Protein AF-0000000085029306 (afdb_homodimer)

Sequence (320 aa):
MIRITLACAGKLKENYLREAEQEFTKRLGAYCQLEIRCINEEKMPDNPSPAVKAQVLARETDRILKLIPEHSFVVLLDLKGKEISSPQLAEKMEQWMVEGISHLTFVIGGPFGYTDALRKRADFRWSFSPLTFTHQMIRVLLLEQIYRAFKIMRKEKYHHMIRITLACAGKLKENYLREAEQEFTKRLGAYCQLEIRCINEEKMPDNPSPAVKAQVLARETDRILKLIPEHSFVVLLDLKGKEISSPQLAEKMEQWMVEGISHLTFVIGGPFGYTDALRKRADFRWSFSPLTFTHQMIRVLLLEQIYRAFKIMRKEKYHH

Foldseek 3Di:
DAEEEEQEEADQDDPVLVVLLVVLCVLCVVPYHYHYHYDYQFDDDPDDDPVSLVVSQAVQQVVSVVSDDDPAAEEEADLPFDEDDLQVVLVVVVVCVVVPHRYYYYYFYAQSDHDCVSVVVHPGYYYHDNDDDHSSVVSSVVSVSVSSSSCVNVVHDDDD/DAEEEEQEEADQDDPVLVVLLVVLCVLCVVPYHYHYHYDYQFDDDPDDDPVVLVVSQAVQQVVSVVSDDPQAAEEEEDLPFDEDDLQVVLVVVVVCVVVPGRYYYYYFYAQSDHDCVSVVVHPGYYYHDNDDDHSSVVSSVVSVSVSSSSCVNVVHDDDD

Nearest PDB structures (foldseek):
  1vh0-assembly1_A  TM=9.800E-01  e=8.490E-19  Staphylococcus aureus
  4fak-assembly1_A-2  TM=9.653E-01  e=7.969E-19  Staphylococcus aureus
  1vh0-assembly7_F  TM=9.660E-01  e=2.008E-17  Staphylococcus aureus
  1to0-assembly4_G  TM=9.467E-01  e=3.127E-17  Bacillus subtilis
  1to0-assembly1_A  TM=9.554E-01  e=2.863E-16  Bacillus subtilis

Organism: Acidaminococcus fermentans (strain ATCC 25085 / DSM 20731 / CCUG 9996 / CIP 106432 / VR4) (NCBI:txid591001)

InterPro domains:
  IPR003742 RNA methyltransferase RlmH [MF_00658] (2-160)
  IPR003742 RNA methyltransferase RlmH [PF02590] (3-159)
  IPR003742 RNA methyltransferase RlmH [PIRSF004505] (3-160)
  IPR003742 RNA methyltransferase RlmH [PTHR33603] (2-160)
  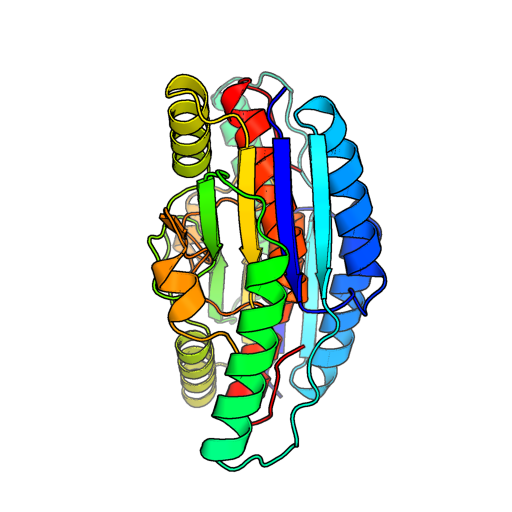IPR003742 RNA methyltransferase RlmH [cd18081] (4-160)
  IPR029026 tRNA (guanine-N1-)-methyltransferase, N-terminal [G3DSA:3.40.1280.10] (2-160)
  IPR029028 Alpha/beta knot methyltransferases [SSF75217] (3-158)

Radius of gyration: 20.25 Å; Cα contacts (8 Å, |Δi|>4): 545; chains: 2; bounding box: 49×50×36 Å

pLDDT: mean 97.16, std 3.06, range [71.94, 98.94]

Structure (mmCIF, N/CA/C/O backbone):
data_AF-0000000085029306-model_v1
#
loop_
_entity.id
_entity.type
_entity.pdbx_description
1 polymer 'Ribosomal RNA large subunit methyltransferase H'
#
loop_
_atom_site.group_PDB
_atom_site.id
_atom_site.type_symbol
_atom_site.label_atom_id
_atom_site.label_alt_id
_atom_site.label_comp_id
_atom_site.label_asym_id
_atom_site.label_entity_id
_atom_site.label_seq_id
_atom_site.pdbx_PDB_ins_code
_atom_site.Cartn_x
_atom_site.Cartn_y
_atom_site.Cartn_z
_atom_site.occupancy
_atom_site.B_iso_or_equiv
_atom_site.auth_seq_id
_atom_site.auth_comp_id
_atom_site.auth_asym_id
_atom_site.auth_atom_id
_atom_site.pdbx_PDB_model_num
ATOM 1 N N . MET A 1 1 ? 22.141 -12.547 -12.125 1 87.19 1 MET A N 1
ATOM 2 C CA . MET A 1 1 ? 20.953 -11.758 -11.781 1 87.19 1 MET A CA 1
ATOM 3 C C . MET A 1 1 ? 19.797 -12.664 -11.383 1 87.19 1 MET A C 1
ATOM 5 O O . MET A 1 1 ? 19.531 -13.664 -12.047 1 87.19 1 MET A O 1
ATOM 9 N N . ILE A 1 2 ? 19.125 -12.391 -10.336 1 97.06 2 ILE A N 1
ATOM 10 C CA . ILE A 1 2 ? 18.078 -13.289 -9.852 1 97.06 2 ILE A CA 1
ATOM 11 C C . ILE A 1 2 ? 16.859 -13.188 -10.758 1 97.06 2 ILE A C 1
ATOM 13 O O . ILE A 1 2 ? 16.578 -12.125 -11.32 1 97.06 2 ILE A O 1
ATOM 17 N N . ARG A 1 3 ? 16.172 -14.328 -10.938 1 98.5 3 ARG A N 1
ATOM 18 C CA . ARG A 1 3 ? 14.898 -14.352 -11.648 1 98.5 3 ARG A CA 1
ATOM 19 C C . ARG A 1 3 ? 13.734 -14.164 -10.688 1 98.5 3 ARG A C 1
ATOM 21 O O . ARG A 1 3 ? 13.703 -14.781 -9.625 1 98.5 3 ARG A O 1
ATOM 28 N N . ILE A 1 4 ? 12.797 -13.281 -11.078 1 98.81 4 ILE A N 1
ATOM 29 C CA . ILE A 1 4 ? 11.602 -13.062 -10.273 1 98.81 4 ILE A CA 1
ATOM 30 C C . ILE A 1 4 ? 10.352 -13.219 -11.148 1 98.81 4 ILE A C 1
ATOM 32 O O . ILE A 1 4 ? 10.25 -12.609 -12.211 1 98.81 4 ILE A O 1
ATOM 36 N N . THR A 1 5 ? 9.477 -14.055 -10.734 1 98.88 5 THR A N 1
ATOM 37 C CA . THR A 1 5 ? 8.172 -14.195 -11.375 1 98.88 5 THR A CA 1
ATOM 38 C C . THR A 1 5 ? 7.066 -13.656 -10.469 1 98.88 5 THR A C 1
ATOM 40 O O . THR A 1 5 ? 7.059 -13.922 -9.266 1 98.88 5 THR A O 1
AT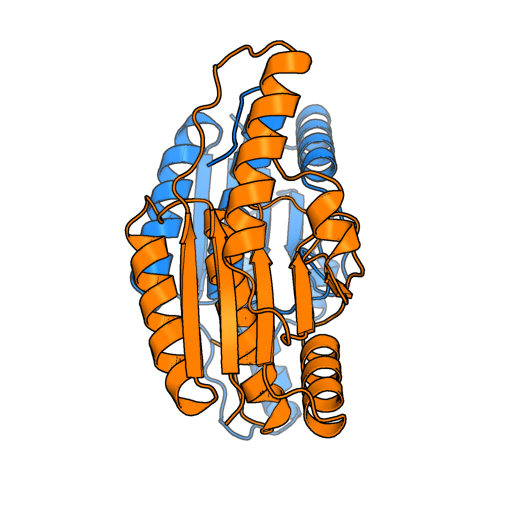OM 43 N N . LEU A 1 6 ? 6.27 -12.836 -11.008 1 98.81 6 LEU A N 1
ATOM 44 C CA . LEU A 1 6 ? 5.016 -12.461 -10.359 1 98.81 6 LEU A CA 1
ATOM 45 C C . LEU A 1 6 ? 3.844 -13.227 -10.969 1 98.81 6 LEU A C 1
ATOM 47 O O . LEU A 1 6 ? 3.531 -13.055 -12.148 1 98.81 6 LEU A O 1
ATOM 51 N N . ALA A 1 7 ? 3.246 -14.125 -10.195 1 98.81 7 ALA A N 1
ATOM 52 C CA . ALA A 1 7 ? 2.053 -14.859 -10.602 1 98.81 7 ALA A CA 1
ATOM 53 C C . ALA A 1 7 ? 0.795 -14.242 -10 1 98.81 7 ALA A C 1
ATOM 55 O O . ALA A 1 7 ? 0.634 -14.211 -8.773 1 98.81 7 ALA A O 1
ATOM 56 N N . CYS A 1 8 ? -0.089 -13.727 -10.867 1 97.94 8 CYS A N 1
ATOM 57 C CA . CYS A 1 8 ? -1.227 -12.992 -10.328 1 97.94 8 CYS A CA 1
ATOM 58 C C . CYS A 1 8 ? -2.48 -13.234 -11.156 1 97.94 8 CYS A C 1
ATOM 60 O O . CYS A 1 8 ? -2.436 -13.945 -12.164 1 97.94 8 CYS A O 1
ATOM 62 N N . ALA A 1 9 ? -3.6 -12.82 -10.609 1 95.94 9 ALA A N 1
ATOM 63 C CA . ALA A 1 9 ? -4.883 -12.984 -11.289 1 95.94 9 ALA A CA 1
ATOM 64 C C . ALA A 1 9 ? -5.379 -11.648 -11.844 1 95.94 9 ALA A C 1
ATOM 66 O O . ALA A 1 9 ? -5.422 -10.648 -11.125 1 95.94 9 ALA A O 1
ATOM 67 N N . GLY A 1 10 ? -5.75 -11.656 -13.148 1 93.56 10 GLY A N 1
ATOM 68 C CA . GLY A 1 10 ? -6.461 -10.531 -13.734 1 93.56 10 GLY A CA 1
ATOM 69 C C . GLY A 1 10 ? -5.535 -9.5 -14.359 1 93.56 10 GLY A C 1
ATOM 70 O O . GLY A 1 10 ? -4.426 -9.281 -13.875 1 93.56 10 GLY A O 1
ATOM 71 N N . LYS A 1 11 ? -5.984 -8.875 -15.344 1 93.25 11 LYS A N 1
ATOM 72 C CA . LYS A 1 11 ? -5.273 -7.73 -15.914 1 93.25 11 LYS A CA 1
ATOM 73 C C . LYS A 1 11 ? -5.574 -6.453 -15.133 1 93.25 11 LYS A C 1
ATOM 75 O O . LYS A 1 11 ? -6.629 -6.336 -14.508 1 93.25 11 LYS A O 1
ATOM 80 N N . LEU A 1 12 ? -4.652 -5.543 -15.117 1 96.75 12 LEU A N 1
ATOM 81 C CA . LEU A 1 12 ? -4.883 -4.258 -14.469 1 96.75 12 LEU A CA 1
ATOM 82 C C . LEU A 1 12 ? -5.895 -3.428 -15.258 1 96.75 12 LEU A C 1
ATOM 84 O O . LEU A 1 12 ? -5.703 -3.17 -16.453 1 96.75 12 LEU A O 1
ATOM 88 N N . LYS A 1 13 ? -6.895 -3.043 -14.594 1 95 13 LYS A N 1
ATOM 89 C CA . LYS A 1 13 ? -8.008 -2.377 -15.266 1 95 13 LYS A CA 1
ATOM 90 C C . LYS A 1 13 ? -7.77 -0.872 -15.359 1 95 13 LYS A C 1
ATOM 92 O O . LYS A 1 13 ? -8.086 -0.25 -16.375 1 95 13 LYS A O 1
ATOM 97 N N . GLU A 1 14 ? -7.176 -0.299 -14.367 1 96.06 14 GLU A N 1
ATOM 98 C CA . GLU A 1 14 ? -6.98 1.147 -14.328 1 96.06 14 GLU A CA 1
ATOM 99 C C . GLU A 1 14 ? -5.668 1.547 -14.992 1 96.06 14 GLU A C 1
ATOM 101 O O . GLU A 1 14 ? -4.648 0.882 -14.812 1 96.06 14 GLU A O 1
ATOM 106 N N . ASN A 1 15 ? -5.727 2.629 -15.688 1 97.12 15 ASN A N 1
ATOM 107 C CA . ASN A 1 15 ? -4.539 3.109 -16.391 1 97.12 15 ASN A CA 1
ATOM 108 C C . ASN A 1 15 ? -3.408 3.436 -15.422 1 97.12 15 ASN A C 1
ATOM 110 O O . ASN A 1 15 ? -2.244 3.139 -15.695 1 97.12 15 ASN A O 1
ATOM 114 N N . TYR A 1 16 ? -3.723 4.012 -14.344 1 97.62 16 TYR A N 1
ATOM 115 C CA . TYR A 1 16 ? -2.68 4.438 -13.414 1 97.62 16 TYR A CA 1
ATOM 116 C C . TYR A 1 16 ? -1.955 3.238 -12.82 1 97.62 16 TYR A C 1
ATOM 118 O O . TYR A 1 16 ? -0.757 3.305 -12.539 1 97.62 16 TYR A O 1
ATOM 126 N N . LEU A 1 17 ? -2.656 2.154 -12.695 1 98.31 17 LEU A N 1
ATOM 127 C CA . LEU A 1 17 ? -2.012 0.947 -12.195 1 98.31 17 LEU A CA 1
ATOM 128 C C . LEU A 1 17 ? -1.082 0.35 -13.242 1 98.31 17 LEU A C 1
ATOM 130 O O . LEU A 1 17 ? 0.013 -0.115 -12.914 1 98.31 17 LEU A O 1
ATOM 134 N N . ARG A 1 18 ? -1.513 0.357 -14.492 1 98.38 18 ARG A N 1
ATOM 135 C CA . ARG A 1 18 ? -0.678 -0.132 -15.586 1 98.38 18 ARG A CA 1
ATOM 136 C C . ARG A 1 18 ? 0.596 0.695 -15.719 1 98.38 18 ARG A C 1
ATOM 138 O O . ARG A 1 18 ? 1.684 0.145 -15.898 1 98.38 18 ARG A O 1
ATOM 145 N N . GLU A 1 19 ? 0.411 1.974 -15.617 1 98.31 19 GLU A N 1
ATOM 146 C CA . GLU A 1 19 ? 1.562 2.869 -15.688 1 98.31 19 GLU A CA 1
ATOM 147 C C . GLU A 1 19 ? 2.533 2.605 -14.539 1 98.31 19 GLU A C 1
ATOM 149 O O . GLU A 1 19 ? 3.75 2.574 -14.742 1 98.31 19 GLU A O 1
ATOM 154 N N . ALA A 1 20 ? 2.018 2.447 -13.352 1 98.44 20 ALA A N 1
ATOM 155 C CA . ALA A 1 20 ? 2.855 2.17 -12.188 1 98.44 20 ALA A CA 1
ATOM 156 C C . ALA A 1 20 ? 3.615 0.859 -12.359 1 98.44 20 ALA A C 1
ATOM 158 O O . ALA A 1 20 ? 4.816 0.791 -12.086 1 98.44 20 ALA A O 1
ATOM 159 N N . GLU A 1 21 ? 2.898 -0.156 -12.797 1 98.5 21 GLU A N 1
ATOM 160 C CA . GLU A 1 21 ? 3.553 -1.438 -13.039 1 98.5 21 GLU A CA 1
ATOM 161 C C . GLU A 1 21 ? 4.695 -1.298 -14.039 1 98.5 21 GLU A C 1
ATOM 163 O O . GLU A 1 21 ? 5.781 -1.846 -13.836 1 98.5 21 GLU A O 1
ATOM 168 N N . GLN A 1 22 ? 4.414 -0.589 -15.117 1 98.38 22 GLN A N 1
ATOM 169 C CA . GLN A 1 22 ? 5.438 -0.375 -16.125 1 98.38 22 GLN A CA 1
ATOM 170 C C . GLN A 1 22 ? 6.652 0.343 -15.547 1 98.38 22 GLN A C 1
ATOM 172 O O . GLN A 1 22 ? 7.793 -0.026 -15.828 1 98.38 22 GLN A O 1
ATOM 177 N N . GLU A 1 23 ? 6.414 1.326 -14.758 1 98.12 23 GLU A N 1
ATOM 178 C CA . GLU A 1 23 ? 7.492 2.096 -14.148 1 98.12 23 GLU A CA 1
ATOM 179 C C . GLU A 1 23 ? 8.367 1.214 -13.266 1 98.12 23 GLU A C 1
ATOM 181 O O . GLU A 1 23 ? 9.594 1.229 -13.383 1 98.12 23 GLU A O 1
ATOM 186 N N . PHE A 1 24 ? 7.75 0.453 -12.414 1 98.5 24 PHE A N 1
ATOM 187 C CA . PHE A 1 24 ? 8.539 -0.348 -11.484 1 98.5 24 PHE A CA 1
ATOM 188 C C . PHE A 1 24 ? 9.172 -1.537 -12.195 1 98.5 24 PHE A C 1
ATOM 190 O O . PHE A 1 24 ? 10.25 -1.991 -11.812 1 98.5 24 PHE A O 1
ATOM 197 N N . THR A 1 25 ? 8.484 -2.059 -13.25 1 98.69 25 THR A N 1
ATOM 198 C CA . THR A 1 25 ? 9.109 -3.08 -14.086 1 98.69 25 THR A CA 1
ATOM 199 C C . THR A 1 25 ? 10.398 -2.553 -14.711 1 98.69 25 THR A C 1
ATOM 201 O O . THR A 1 25 ? 11.43 -3.232 -14.688 1 98.69 25 THR A O 1
ATOM 204 N N . LYS A 1 26 ? 10.281 -1.358 -15.25 1 98.5 26 LYS A N 1
ATOM 205 C CA . LYS A 1 26 ? 11.461 -0.727 -15.844 1 98.5 26 LYS A CA 1
ATOM 206 C C . LYS A 1 26 ? 12.57 -0.565 -14.812 1 98.5 26 LYS A C 1
ATOM 208 O O . LYS A 1 26 ? 13.727 -0.931 -15.062 1 98.5 26 LYS A O 1
ATOM 213 N N . ARG A 1 27 ? 12.297 -0.062 -13.641 1 98 27 ARG A N 1
ATOM 214 C CA . ARG A 1 27 ? 13.273 0.152 -12.578 1 98 27 ARG A CA 1
ATOM 215 C C . ARG A 1 27 ? 13.914 -1.165 -12.148 1 98 27 ARG A C 1
ATOM 217 O O . ARG A 1 27 ? 15.125 -1.237 -11.953 1 98 27 ARG A O 1
ATOM 224 N N . LEU A 1 28 ? 13.094 -2.166 -12.023 1 98.75 28 LEU A N 1
ATOM 225 C CA . LEU A 1 28 ? 13.539 -3.465 -11.531 1 98.75 28 LEU A CA 1
ATOM 226 C C . LEU A 1 28 ? 14.453 -4.141 -12.547 1 98.75 28 LEU A C 1
ATOM 228 O O . LEU A 1 28 ? 15.211 -5.051 -12.203 1 98.75 28 LEU A O 1
ATOM 232 N N . GLY A 1 29 ? 14.352 -3.693 -13.82 1 98.44 29 GLY A N 1
ATOM 233 C CA . GLY A 1 29 ? 15.188 -4.242 -14.875 1 98.44 29 GLY A CA 1
ATOM 234 C C . GLY A 1 29 ? 16.672 -4.129 -14.57 1 98.44 29 GLY A C 1
ATOM 235 O O . GLY A 1 29 ? 17.469 -4.922 -15.078 1 98.44 29 GLY A O 1
ATOM 236 N N . ALA A 1 30 ? 17.062 -3.215 -13.719 1 97.81 30 ALA A N 1
ATOM 237 C CA . ALA A 1 30 ? 18.453 -3.002 -13.352 1 97.81 30 ALA A CA 1
ATOM 238 C C . ALA A 1 30 ? 18.906 -4.004 -12.289 1 97.81 30 ALA A C 1
ATOM 240 O O . ALA A 1 30 ? 20.094 -4.129 -12.016 1 97.81 30 ALA A O 1
ATOM 241 N N . TYR A 1 31 ? 17.969 -4.824 -11.773 1 98 31 TYR A N 1
ATOM 242 C CA . TYR A 1 31 ? 18.297 -5.602 -10.586 1 98 31 TYR A CA 1
ATOM 243 C C . TYR A 1 31 ? 17.984 -7.074 -10.797 1 98 31 TYR A C 1
ATOM 245 O O . TYR A 1 31 ? 18.594 -7.941 -10.164 1 98 31 TYR A O 1
ATOM 253 N N . CYS A 1 32 ? 17 -7.344 -11.656 1 98.5 32 CYS A N 1
ATOM 254 C CA . CYS A 1 32 ? 16.547 -8.727 -11.805 1 98.5 32 CYS A CA 1
ATOM 255 C C . CYS A 1 32 ? 15.906 -8.945 -13.164 1 98.5 32 CYS A C 1
ATOM 257 O O . CYS A 1 32 ? 15.688 -7.996 -13.914 1 98.5 32 CYS A O 1
ATOM 259 N N . GLN A 1 33 ? 15.781 -10.211 -13.516 1 98.62 33 GLN A N 1
ATOM 260 C CA . GLN A 1 33 ? 14.906 -10.602 -14.617 1 98.62 33 GLN A CA 1
ATOM 261 C C . GLN A 1 33 ? 13.477 -10.82 -14.133 1 98.62 33 GLN A C 1
ATOM 263 O O . GLN A 1 33 ? 13.188 -11.82 -13.469 1 98.62 33 GLN A O 1
ATOM 268 N N . LEU A 1 34 ? 12.602 -9.93 -14.516 1 98.81 34 LEU A N 1
ATOM 269 C CA . LEU A 1 34 ? 11.234 -9.945 -14.008 1 98.81 34 LEU A CA 1
ATOM 270 C C . LEU A 1 34 ? 10.273 -10.453 -15.078 1 98.81 34 LEU A C 1
ATOM 272 O O . LEU A 1 34 ? 10.328 -10.016 -16.234 1 98.81 34 LEU A O 1
ATOM 276 N N . GLU A 1 35 ? 9.477 -11.391 -14.695 1 98.56 35 GLU A N 1
ATOM 277 C CA . GLU A 1 35 ? 8.375 -11.859 -15.523 1 98.56 35 GLU A CA 1
ATOM 278 C C . GLU A 1 35 ? 7.047 -11.789 -14.773 1 98.56 35 GLU A C 1
ATOM 280 O O . GLU A 1 35 ? 6.938 -12.281 -13.648 1 98.56 35 GLU A O 1
ATOM 285 N N . ILE A 1 36 ? 6.051 -11.164 -15.375 1 98.62 36 ILE A N 1
ATOM 286 C CA . ILE A 1 36 ? 4.715 -11.117 -14.797 1 98.62 36 ILE A CA 1
ATOM 287 C C . ILE A 1 36 ? 3.785 -12.055 -15.562 1 98.62 36 ILE A C 1
ATOM 289 O O . ILE A 1 36 ? 3.578 -11.891 -16.766 1 98.62 36 ILE A O 1
ATOM 293 N N . ARG A 1 37 ? 3.273 -13.039 -14.875 1 98.44 37 ARG A N 1
ATOM 294 C CA . ARG A 1 37 ? 2.336 -14.016 -15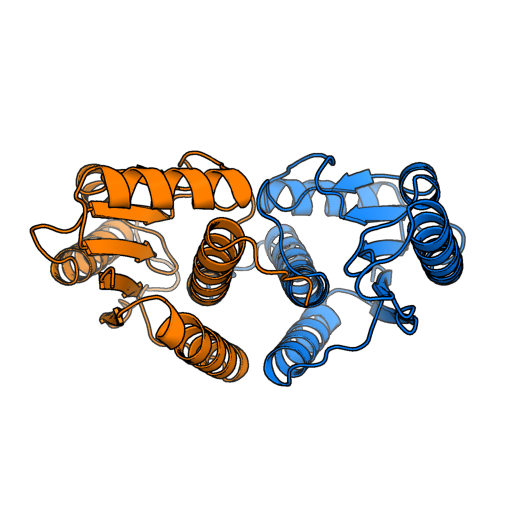.422 1 98.44 37 ARG A CA 1
ATOM 295 C C . ARG A 1 37 ? 0.95 -13.844 -14.812 1 98.44 37 ARG A C 1
ATOM 297 O O . ARG A 1 37 ? 0.797 -13.883 -13.586 1 98.44 37 ARG A O 1
ATOM 304 N N . CYS A 1 38 ? -0 -13.695 -15.656 1 98.06 38 CYS A N 1
ATOM 305 C CA . CYS A 1 38 ? -1.343 -13.43 -15.148 1 98.06 38 CYS A CA 1
ATOM 306 C C . CYS A 1 38 ? -2.359 -14.367 -15.789 1 98.06 38 CYS A C 1
ATOM 308 O O . CYS A 1 38 ? -2.268 -14.68 -16.969 1 98.06 38 CYS A O 1
ATOM 310 N N . ILE A 1 39 ? -3.275 -14.828 -15.023 1 98.19 39 ILE A N 1
ATOM 311 C CA . ILE A 1 39 ? -4.438 -15.531 -15.555 1 98.19 39 ILE A CA 1
ATOM 312 C C . ILE A 1 39 ? -5.609 -14.562 -15.688 1 98.19 39 ILE A C 1
ATOM 314 O O . ILE A 1 39 ? -5.629 -13.508 -15.047 1 98.19 39 ILE A O 1
ATOM 318 N N . ASN A 1 40 ? -6.574 -14.984 -16.531 1 96.19 40 ASN A N 1
ATOM 319 C CA . ASN A 1 40 ? -7.859 -14.289 -16.5 1 96.19 40 ASN A CA 1
ATOM 320 C C . ASN A 1 40 ? -8.625 -14.586 -15.211 1 96.19 40 ASN A C 1
ATOM 322 O O . ASN A 1 40 ? -8.625 -15.719 -14.727 1 96.19 40 ASN A O 1
ATOM 326 N N . GLU A 1 41 ? -9.227 -13.547 -14.695 1 95.06 41 GLU A N 1
ATOM 327 C CA . GLU A 1 41 ? -10.055 -13.758 -13.516 1 95.06 41 GLU A CA 1
ATOM 328 C C . GLU A 1 41 ? -11.273 -14.617 -13.836 1 95.06 41 GLU A C 1
ATOM 330 O O . GLU A 1 41 ? -11.852 -14.5 -14.922 1 95.06 41 GLU A O 1
ATOM 335 N N . GLU A 1 42 ? -11.625 -15.391 -12.852 1 92.56 42 GLU A N 1
ATOM 336 C CA . GLU A 1 42 ? -12.883 -16.109 -12.969 1 92.56 42 GLU A CA 1
ATOM 337 C C . GLU A 1 42 ? -14.078 -15.203 -12.688 1 92.56 42 GLU A C 1
ATOM 339 O O . GLU A 1 42 ? -13.984 -14.289 -11.875 1 92.56 42 GLU A O 1
ATOM 344 N N . LYS A 1 43 ? -15.219 -15.555 -13.352 1 91.38 43 LYS A N 1
ATOM 345 C CA . LYS A 1 43 ? -16.438 -14.781 -13.078 1 91.38 43 LYS A CA 1
ATOM 346 C C . LYS A 1 43 ? -17.078 -15.227 -11.773 1 91.38 43 LYS A C 1
ATOM 348 O O . LYS A 1 43 ? -17.25 -16.422 -11.531 1 91.38 43 LYS A O 1
ATOM 353 N N . MET A 1 44 ? -17.266 -14.211 -10.992 1 93.44 44 MET A N 1
ATOM 354 C CA . MET A 1 44 ? -17.969 -14.461 -9.742 1 93.44 44 MET A CA 1
ATOM 355 C C . MET A 1 44 ? -19.406 -13.922 -9.812 1 93.44 44 MET A C 1
ATOM 357 O O . MET A 1 44 ? -19.609 -12.734 -10.055 1 93.44 44 MET A O 1
ATOM 361 N N . PRO A 1 45 ? -20.328 -14.844 -9.672 1 92 45 PRO A N 1
ATOM 362 C CA . PRO A 1 45 ? -21.703 -14.336 -9.625 1 92 45 PRO A CA 1
ATOM 363 C C . PRO A 1 45 ? -21.953 -13.391 -8.453 1 92 45 PRO A C 1
ATOM 365 O O . PRO A 1 45 ? -21.219 -13.438 -7.457 1 92 45 PRO A O 1
ATOM 368 N N . ASP A 1 46 ? -22.844 -12.398 -8.43 1 87.88 46 ASP A N 1
ATOM 369 C CA . ASP A 1 46 ? -23.109 -11.391 -7.406 1 87.88 46 ASP A CA 1
ATOM 370 C C . ASP A 1 46 ? -23.5 -12.047 -6.078 1 87.88 46 ASP A C 1
ATOM 372 O O . ASP A 1 46 ? -23.062 -11.602 -5.016 1 87.88 46 ASP A O 1
ATOM 376 N N . ASN A 1 47 ? -24.266 -13.102 -6.18 1 90.69 47 ASN A N 1
ATOM 377 C CA . ASN A 1 47 ? -24.719 -13.805 -4.984 1 90.69 47 ASN A CA 1
ATOM 378 C C . ASN A 1 47 ? -24.484 -15.312 -5.105 1 90.69 47 ASN A C 1
ATOM 380 O O . ASN A 1 47 ? -25.438 -16.078 -5.156 1 90.69 47 ASN A O 1
ATOM 384 N N . PRO A 1 48 ? -23.234 -15.531 -5.062 1 93.5 48 PRO A N 1
ATOM 385 C CA . PRO A 1 48 ? -22.938 -16.953 -5.262 1 93.5 48 PRO A CA 1
ATOM 386 C C . PRO A 1 48 ? -23.25 -17.797 -4.027 1 93.5 48 PRO A C 1
ATOM 388 O O . PRO A 1 48 ? -23.094 -17.328 -2.898 1 93.5 48 PRO A O 1
ATOM 391 N N . SER A 1 49 ? -23.734 -19.078 -4.25 1 95.38 49 SER A N 1
ATOM 392 C CA . SER A 1 49 ? -23.781 -20.047 -3.158 1 95.38 49 SER A CA 1
ATOM 393 C C . SER A 1 49 ? -22.375 -20.375 -2.656 1 95.38 49 SER A C 1
ATOM 395 O O . SER A 1 49 ? -21.391 -20.141 -3.361 1 95.38 49 SER A O 1
ATOM 397 N N . PRO A 1 50 ? -22.281 -20.859 -1.405 1 95.75 50 PRO A N 1
ATOM 398 C CA . PRO A 1 50 ? -2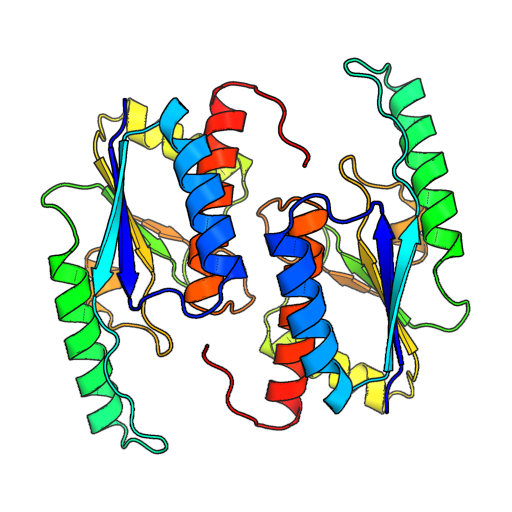0.969 -21.25 -0.902 1 95.75 50 PRO A CA 1
ATOM 399 C C . PRO A 1 50 ? -20.266 -22.25 -1.824 1 95.75 50 PRO A C 1
ATOM 401 O O . PRO A 1 50 ? -19.047 -22.156 -2.014 1 95.75 50 PRO A O 1
ATOM 404 N N . ALA A 1 51 ? -21.047 -23.078 -2.383 1 96.19 51 ALA A N 1
ATOM 405 C CA . ALA A 1 51 ? -20.484 -24.094 -3.271 1 96.19 51 ALA A CA 1
ATOM 406 C C . ALA A 1 51 ? -19.906 -23.453 -4.539 1 96.19 51 ALA A C 1
ATOM 408 O O . ALA A 1 51 ? -18.812 -23.812 -4.973 1 96.19 51 ALA A O 1
ATOM 409 N N . VAL A 1 52 ? -20.625 -22.625 -5.105 1 96.12 52 VAL A N 1
ATOM 410 C CA . VAL A 1 52 ? -20.203 -21.938 -6.324 1 96.12 52 VAL A CA 1
ATOM 411 C C . VAL A 1 52 ? -18.953 -21.094 -6.031 1 96.12 52 VAL A C 1
ATOM 413 O O . VAL A 1 52 ? -18 -21.109 -6.809 1 96.12 52 VAL A O 1
ATOM 416 N N . LYS A 1 53 ? -18.953 -20.375 -4.934 1 95.94 53 LYS A N 1
ATOM 417 C CA . LYS A 1 53 ? -17.797 -19.594 -4.531 1 95.94 53 LYS A CA 1
ATOM 418 C C . LYS A 1 53 ? -16.547 -20.469 -4.395 1 95.94 53 LYS A C 1
ATOM 420 O O . LYS A 1 53 ? -15.484 -20.125 -4.891 1 95.94 53 LYS A O 1
ATOM 425 N N . ALA A 1 54 ? -16.766 -21.562 -3.744 1 97 54 ALA A N 1
ATOM 426 C CA . ALA A 1 54 ? -15.648 -22.484 -3.533 1 97 54 ALA A CA 1
ATOM 427 C C . ALA A 1 54 ? -15.102 -23 -4.863 1 97 54 ALA A C 1
ATOM 429 O O . ALA A 1 54 ? -13.891 -23.125 -5.031 1 97 54 ALA A O 1
ATOM 430 N N . GLN A 1 55 ? -15.953 -23.297 -5.754 1 96.94 55 GLN A N 1
ATOM 431 C CA . GLN A 1 55 ? -15.555 -23.812 -7.062 1 96.94 55 GLN A CA 1
ATOM 432 C C . GLN A 1 55 ? -14.781 -22.766 -7.855 1 96.94 55 GLN A C 1
ATOM 434 O O . GLN A 1 55 ? -13.773 -23.078 -8.484 1 96.94 55 GLN A O 1
ATOM 439 N N . VAL A 1 56 ? -15.289 -21.578 -7.84 1 96.38 56 VAL A N 1
ATOM 440 C CA . VAL A 1 56 ? -14.633 -20.484 -8.547 1 96.38 56 VAL A CA 1
ATOM 441 C C . VAL A 1 56 ? -13.227 -20.281 -7.988 1 96.38 56 VAL A C 1
ATOM 443 O O . VAL A 1 56 ? -12.266 -20.156 -8.742 1 96.38 56 VAL A O 1
ATOM 446 N N . LEU A 1 57 ? -13.117 -20.297 -6.637 1 96.88 57 LEU A N 1
ATOM 447 C CA . LEU A 1 57 ? -11.828 -20.109 -5.98 1 96.88 57 LEU A CA 1
ATOM 448 C C . LEU A 1 57 ? -10.867 -21.25 -6.336 1 96.88 57 LEU A C 1
ATOM 450 O O . LEU A 1 57 ? -9.688 -21.016 -6.59 1 96.88 57 LEU A O 1
ATOM 454 N N . ALA A 1 58 ? -11.414 -22.438 -6.375 1 97.88 58 ALA A N 1
ATOM 455 C CA . ALA A 1 58 ? -10.594 -23.609 -6.684 1 97.88 58 ALA A CA 1
ATOM 456 C C . ALA A 1 58 ? -10.047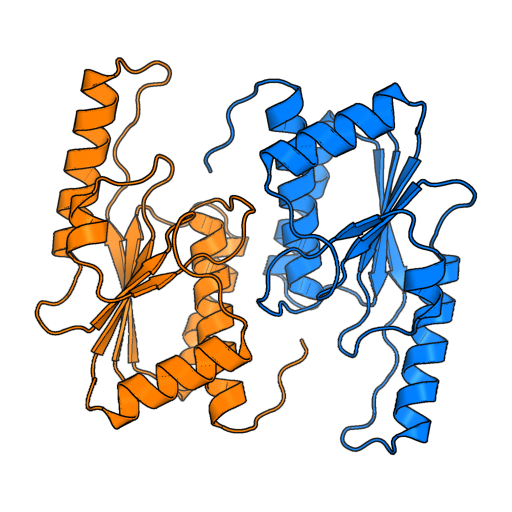 -23.531 -8.109 1 97.88 58 ALA A C 1
ATOM 458 O O . ALA A 1 58 ? -8.867 -23.797 -8.344 1 97.88 58 ALA A O 1
ATOM 459 N N . ARG A 1 59 ? -10.883 -23.172 -9.016 1 97.88 59 ARG A N 1
ATOM 460 C CA . ARG A 1 59 ? -10.469 -23.062 -10.406 1 97.88 59 ARG A CA 1
ATOM 461 C C . ARG A 1 59 ? -9.398 -22 -10.586 1 97.88 59 ARG A C 1
ATOM 463 O O . ARG A 1 59 ? -8.383 -22.219 -11.25 1 97.88 59 ARG A O 1
ATOM 470 N N . GLU A 1 60 ? -9.672 -20.859 -10.047 1 98 60 GLU A N 1
ATOM 471 C CA . GLU A 1 60 ? -8.719 -19.75 -10.156 1 98 60 GLU A CA 1
ATOM 472 C C . GLU A 1 60 ? -7.391 -20.109 -9.492 1 98 60 GLU A C 1
ATOM 474 O O . GLU A 1 60 ? -6.324 -19.844 -10.055 1 98 60 GLU A O 1
ATOM 479 N N . THR A 1 61 ? -7.461 -20.734 -8.312 1 98.38 61 THR A N 1
ATOM 480 C CA . THR A 1 61 ? -6.258 -21.141 -7.598 1 98.38 61 THR A CA 1
ATOM 481 C C . THR A 1 61 ? -5.445 -22.125 -8.43 1 98.38 61 THR A C 1
ATOM 483 O O . THR A 1 61 ? -4.223 -22.016 -8.523 1 98.38 61 THR A O 1
ATOM 486 N N . ASP A 1 62 ? -6.152 -23.062 -9.047 1 98.5 62 ASP A N 1
ATOM 487 C CA . ASP A 1 62 ? -5.492 -24.062 -9.883 1 98.5 62 ASP A CA 1
ATOM 488 C C . ASP A 1 62 ? -4.746 -23.391 -11.039 1 98.5 62 ASP A C 1
ATOM 490 O O . ASP A 1 62 ? -3.621 -23.781 -11.367 1 98.5 62 ASP A O 1
ATOM 494 N N . ARG A 1 63 ? -5.359 -22.484 -11.648 1 98.56 63 ARG A N 1
ATOM 495 C CA . ARG A 1 63 ? -4.746 -21.797 -12.781 1 98.56 63 ARG A CA 1
ATOM 496 C C . ARG A 1 63 ? -3.539 -20.969 -12.336 1 98.56 63 ARG A C 1
ATOM 498 O O . ARG A 1 63 ? -2.541 -20.891 -13.055 1 98.56 63 ARG A O 1
ATOM 505 N N . ILE A 1 64 ? -3.602 -20.344 -11.125 1 98.69 64 ILE A N 1
ATOM 506 C CA . ILE A 1 64 ? -2.467 -19.594 -10.609 1 98.69 64 ILE A CA 1
ATOM 507 C C . ILE A 1 64 ? -1.308 -20.531 -10.312 1 98.69 64 ILE A C 1
ATOM 509 O O . ILE A 1 64 ? -0.151 -20.234 -10.609 1 98.69 64 ILE A O 1
ATOM 513 N N . LEU A 1 65 ? -1.655 -21.703 -9.727 1 98.75 65 LEU A N 1
ATOM 514 C CA . LEU A 1 65 ? -0.636 -22.688 -9.398 1 98.75 65 LEU A CA 1
ATOM 515 C C . LEU A 1 65 ? 0.153 -23.078 -10.648 1 98.75 65 LEU A C 1
ATOM 517 O O . LEU A 1 65 ? 1.365 -23.297 -10.578 1 98.75 65 LEU A O 1
ATOM 521 N N . LYS A 1 66 ? -0.505 -23.094 -11.773 1 98.56 66 LYS A N 1
ATOM 522 C CA . LYS A 1 66 ? 0.115 -23.516 -13.023 1 98.56 66 LYS A CA 1
ATOM 523 C C . LYS A 1 66 ? 1.098 -22.469 -13.531 1 98.56 66 LYS A C 1
ATOM 525 O O . LYS A 1 66 ? 1.939 -22.75 -14.383 1 98.56 66 LYS A O 1
ATOM 530 N N . LEU A 1 67 ? 0.957 -21.219 -13.07 1 98.69 67 LEU A N 1
ATOM 531 C CA . LEU A 1 67 ? 1.863 -20.141 -13.469 1 98.69 67 LEU A CA 1
ATOM 532 C C . LEU A 1 67 ? 3.199 -20.266 -12.75 1 98.69 67 LEU A C 1
ATOM 534 O O . LEU A 1 67 ? 4.184 -19.641 -13.141 1 98.69 67 LEU A O 1
ATOM 538 N N . ILE A 1 68 ? 3.236 -21 -11.625 1 98.69 68 ILE A N 1
ATOM 539 C CA . ILE A 1 68 ? 4.402 -21.031 -10.742 1 98.69 68 ILE A CA 1
ATOM 540 C C . ILE A 1 68 ? 5.457 -21.953 -11.32 1 98.69 68 ILE A C 1
ATOM 542 O O . ILE A 1 68 ? 5.215 -23.156 -11.484 1 98.69 68 ILE A O 1
ATOM 546 N N . PRO A 1 69 ? 6.629 -21.391 -11.719 1 98.06 69 PRO A N 1
ATOM 547 C CA . PRO A 1 69 ? 7.699 -22.25 -12.234 1 98.06 69 PRO A CA 1
ATOM 548 C C . PRO A 1 69 ? 8.094 -23.359 -11.258 1 98.06 69 PRO A C 1
ATOM 550 O O . PRO A 1 69 ? 8.133 -23.125 -10.047 1 98.06 69 PRO A O 1
ATOM 553 N N . GLU A 1 70 ? 8.586 -24.344 -11.984 1 88 70 GLU A N 1
ATOM 554 C CA . GLU A 1 70 ? 9.023 -25.5 -11.211 1 88 70 GLU A CA 1
ATOM 555 C C . GLU A 1 70 ? 10.297 -25.203 -10.43 1 88 70 GLU A C 1
ATOM 557 O O . GLU A 1 70 ? 11.156 -24.438 -10.906 1 88 70 GLU A O 1
ATOM 562 N N . HIS A 1 71 ? 10.438 -25.172 -9.109 1 93 71 HIS A N 1
ATOM 563 C CA . HIS A 1 71 ? 11.586 -25.094 -8.219 1 93 71 HIS A CA 1
ATOM 564 C C . HIS A 1 71 ? 11.844 -23.672 -7.754 1 93 71 HIS A C 1
ATOM 566 O O . HIS A 1 71 ? 12.922 -23.359 -7.242 1 93 71 HIS A O 1
ATOM 572 N N . SER A 1 72 ? 10.93 -22.875 -8.125 1 97.81 72 SER A N 1
ATOM 573 C CA . SER A 1 72 ? 11.078 -21.531 -7.605 1 97.81 72 SER A CA 1
ATOM 574 C C . SER A 1 72 ? 10.688 -21.453 -6.133 1 97.81 72 SER A C 1
ATOM 576 O O . SER A 1 72 ? 9.898 -22.281 -5.652 1 97.81 72 SER A O 1
ATOM 578 N N . PHE A 1 73 ? 11.398 -20.594 -5.387 1 98.81 73 PHE A N 1
ATOM 579 C CA . PHE A 1 73 ? 10.992 -20.25 -4.027 1 98.81 73 PHE A CA 1
ATOM 580 C C . PHE A 1 73 ? 9.75 -19.359 -4.035 1 98.81 73 PHE A C 1
ATOM 582 O O . PHE A 1 73 ? 9.758 -18.281 -4.629 1 98.81 73 PHE A O 1
ATOM 589 N N . VAL A 1 74 ? 8.648 -19.797 -3.389 1 98.94 74 VAL A N 1
ATOM 590 C CA . VAL A 1 74 ? 7.344 -19.172 -3.574 1 98.94 74 VAL A CA 1
ATOM 591 C C . VAL A 1 74 ? 6.996 -18.328 -2.352 1 98.94 74 VAL A C 1
ATOM 593 O O . VAL A 1 74 ? 6.934 -18.844 -1.231 1 98.94 74 VAL A O 1
ATOM 596 N N . VAL A 1 75 ? 6.805 -17.047 -2.572 1 98.94 75 VAL A N 1
ATOM 597 C CA . VAL A 1 75 ? 6.301 -16.125 -1.573 1 98.94 75 VAL A CA 1
ATOM 598 C C . VAL A 1 75 ? 4.84 -15.781 -1.868 1 98.94 75 VAL A C 1
ATOM 600 O O . VAL A 1 75 ? 4.539 -15.117 -2.863 1 98.94 75 VAL A O 1
ATOM 603 N N . LEU A 1 76 ? 3.949 -16.219 -1.015 1 98.94 76 LEU A N 1
ATOM 604 C CA . LEU A 1 76 ? 2.521 -15.953 -1.162 1 98.94 76 LEU A CA 1
ATOM 605 C C . LEU A 1 76 ? 2.105 -14.742 -0.333 1 98.94 76 LEU A C 1
ATOM 607 O O . LEU A 1 76 ? 2.367 -14.688 0.872 1 98.94 76 LEU A O 1
ATOM 611 N N . LEU A 1 77 ? 1.539 -13.758 -1.007 1 98.75 77 LEU A N 1
ATOM 612 C CA . LEU A 1 77 ? 0.914 -12.68 -0.244 1 98.75 77 LEU A CA 1
ATOM 613 C C . LEU A 1 77 ? -0.377 -13.164 0.413 1 98.75 77 LEU A C 1
ATOM 615 O O . LEU A 1 77 ? -1.293 -13.625 -0.272 1 98.75 77 LEU A O 1
ATOM 619 N N . ASP A 1 78 ? -0.391 -13.062 1.688 1 98.19 78 ASP A N 1
ATOM 620 C CA . ASP A 1 78 ? -1.43 -13.648 2.533 1 98.19 78 ASP A CA 1
ATOM 621 C C . ASP A 1 78 ? -1.726 -12.75 3.734 1 98.19 78 ASP A C 1
ATOM 623 O O . ASP A 1 78 ? -0.825 -12.43 4.512 1 98.19 78 ASP A O 1
ATOM 627 N N . LEU A 1 79 ? -2.984 -12.375 3.871 1 97 79 LEU A N 1
ATOM 628 C CA . LEU A 1 79 ? -3.367 -11.516 4.98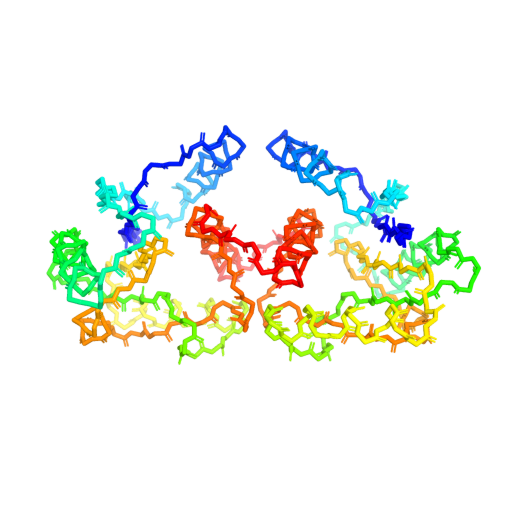 1 97 79 LEU A CA 1
ATOM 629 C C . LEU A 1 79 ? -2.955 -12.125 6.316 1 97 79 LEU A C 1
ATOM 631 O O . LEU A 1 79 ? -2.666 -11.406 7.273 1 97 79 LEU A O 1
ATOM 635 N N . LYS A 1 80 ? -2.887 -13.438 6.371 1 96.94 80 LYS A N 1
ATOM 636 C CA . LYS A 1 80 ? -2.58 -14.141 7.613 1 96.94 80 LYS A CA 1
ATOM 637 C C . LYS A 1 80 ? -1.104 -14.523 7.676 1 96.94 80 LYS A C 1
ATOM 639 O O . LYS A 1 80 ? -0.695 -15.289 8.547 1 96.94 80 LYS A O 1
ATOM 644 N N . GLY A 1 81 ? -0.328 -14.078 6.73 1 98.38 81 GLY A N 1
ATOM 645 C CA . GLY A 1 81 ? 1.099 -14.359 6.715 1 98.38 81 GLY A CA 1
ATOM 646 C C . GLY A 1 81 ? 1.878 -13.539 7.727 1 98.38 81 GLY A C 1
ATOM 647 O O . GLY A 1 81 ? 1.289 -12.844 8.555 1 98.38 81 GLY A O 1
ATOM 648 N N . LYS A 1 82 ? 3.16 -13.688 7.684 1 98.5 82 LYS A N 1
ATOM 649 C CA . LYS A 1 82 ? 4.062 -12.945 8.562 1 98.5 82 LYS A CA 1
ATOM 650 C C . LYS A 1 82 ? 4.25 -11.516 8.086 1 98.5 82 LYS A C 1
ATOM 652 O O . LYS A 1 82 ? 4.457 -11.273 6.895 1 98.5 82 LYS A O 1
ATOM 657 N N . GLU A 1 83 ? 4.129 -10.617 8.969 1 98.56 83 GLU A N 1
ATOM 658 C CA . GLU A 1 83 ? 4.461 -9.234 8.656 1 98.56 83 GLU A CA 1
ATOM 659 C C . GLU A 1 83 ? 5.941 -8.953 8.883 1 98.56 83 GLU A C 1
ATOM 661 O O . GLU A 1 83 ? 6.484 -9.281 9.938 1 98.56 83 GLU A O 1
ATOM 666 N N . ILE A 1 84 ? 6.516 -8.344 7.914 1 98.62 84 ILE A N 1
ATOM 667 C CA . ILE A 1 84 ? 7.922 -7.973 8.023 1 98.62 84 ILE A CA 1
ATOM 668 C C . ILE A 1 84 ? 8.125 -6.547 7.512 1 98.62 84 ILE A C 1
ATOM 670 O O . ILE A 1 84 ? 7.336 -6.051 6.707 1 98.62 84 ILE A O 1
ATOM 674 N N . SER A 1 85 ? 9.125 -5.879 7.988 1 98.69 85 SER A N 1
ATOM 675 C CA . SER A 1 85 ? 9.453 -4.527 7.547 1 98.69 85 SER A CA 1
ATOM 676 C C . SER A 1 85 ? 10.203 -4.547 6.215 1 98.69 85 SER A C 1
ATOM 678 O O . SER A 1 85 ? 10.641 -5.605 5.762 1 98.69 85 SER A O 1
ATOM 680 N N . SER A 1 86 ? 10.328 -3.379 5.613 1 98.69 86 SER A N 1
ATOM 681 C CA . SER A 1 86 ? 11.07 -3.285 4.359 1 98.69 86 SER A CA 1
ATOM 682 C C . SER A 1 86 ? 12.516 -3.73 4.535 1 98.69 86 SER A C 1
ATOM 684 O O . SER A 1 86 ? 13.031 -4.504 3.73 1 98.69 86 SER A O 1
ATOM 686 N N . PRO A 1 87 ? 13.234 -3.297 5.613 1 98.56 87 PRO A N 1
ATOM 687 C CA . PRO A 1 87 ? 14.594 -3.818 5.824 1 98.56 87 PRO A CA 1
ATOM 688 C C . PRO A 1 87 ? 14.617 -5.332 6.031 1 98.56 87 PRO A C 1
ATOM 690 O O . PRO A 1 87 ? 15.516 -6.012 5.539 1 98.56 87 PRO A O 1
ATOM 693 N N . GLN A 1 88 ? 13.633 -5.824 6.691 1 98.88 88 GLN A N 1
ATOM 694 C CA . GLN A 1 88 ? 13.562 -7.266 6.902 1 98.88 88 GLN A CA 1
ATOM 695 C C . GLN A 1 88 ? 13.328 -8 5.586 1 98.88 88 GLN A C 1
ATOM 697 O O . GLN A 1 88 ? 13.867 -9.086 5.371 1 98.88 88 GLN A O 1
ATOM 702 N N . LEU A 1 89 ? 12.484 -7.449 4.711 1 98.81 89 LEU A N 1
ATOM 703 C CA . LEU A 1 89 ? 12.305 -8.031 3.385 1 98.81 89 LEU A CA 1
ATOM 704 C C . LEU A 1 89 ? 13.633 -8.094 2.629 1 98.81 89 LEU A C 1
ATOM 706 O O . LEU A 1 89 ? 13.961 -9.117 2.029 1 98.81 89 LEU A O 1
ATOM 710 N N . ALA A 1 90 ? 14.336 -7.008 2.664 1 98.81 90 ALA A N 1
ATOM 711 C CA . ALA A 1 90 ? 15.641 -6.957 1.997 1 98.81 90 ALA A CA 1
ATOM 712 C C . ALA A 1 90 ? 16.578 -8.031 2.539 1 98.81 90 ALA A C 1
ATOM 714 O O . ALA A 1 90 ? 17.234 -8.727 1.771 1 98.81 90 ALA A O 1
ATOM 715 N N . GLU A 1 91 ? 16.609 -8.117 3.859 1 98.75 91 GLU A N 1
ATOM 716 C CA . GLU A 1 91 ? 17.453 -9.117 4.516 1 98.75 91 GLU A CA 1
ATOM 717 C C . GLU A 1 91 ? 17.047 -10.531 4.094 1 98.75 91 GLU A C 1
ATOM 719 O O . GLU A 1 91 ? 17.906 -11.359 3.787 1 98.75 91 GLU A O 1
ATOM 724 N N . LYS A 1 92 ? 15.781 -10.797 4.07 1 98.56 92 LYS A N 1
ATOM 725 C CA . LYS A 1 92 ? 15.289 -12.109 3.684 1 98.56 92 LYS A CA 1
ATOM 726 C C . LYS A 1 92 ? 15.648 -12.43 2.236 1 98.56 92 LYS A C 1
ATOM 728 O O . LYS A 1 92 ? 16.141 -13.523 1.938 1 98.56 92 LYS A O 1
ATOM 733 N N . MET A 1 93 ? 15.383 -11.492 1.355 1 98.56 93 MET A N 1
ATOM 734 C CA . MET A 1 93 ? 15.711 -11.703 -0.052 1 98.56 93 MET A CA 1
ATOM 735 C C . MET A 1 93 ? 17.203 -11.961 -0.228 1 98.56 93 MET A C 1
ATOM 737 O O . MET A 1 93 ? 17.609 -12.852 -0.983 1 98.56 93 MET A O 1
ATOM 741 N N . GLU A 1 94 ? 18 -11.188 0.494 1 98.19 94 GLU A N 1
ATOM 742 C CA . GLU A 1 94 ? 19.438 -11.398 0.451 1 98.19 94 GLU A CA 1
ATOM 743 C C . GLU A 1 94 ? 19.812 -12.797 0.943 1 98.19 94 GLU A C 1
ATOM 745 O O . GLU A 1 94 ? 20.625 -13.484 0.327 1 98.19 94 GLU A O 1
ATOM 750 N N . GLN A 1 95 ? 19.203 -13.141 2.02 1 98.38 95 GLN A N 1
ATOM 751 C CA . GLN A 1 95 ? 19.453 -14.469 2.584 1 98.38 95 GLN A CA 1
ATOM 752 C C . GLN A 1 95 ? 19.062 -15.562 1.595 1 98.38 95 GLN A C 1
ATOM 754 O O . GLN A 1 95 ? 19.797 -16.531 1.406 1 98.38 95 GLN A O 1
ATOM 759 N N . TRP A 1 96 ? 17.859 -15.43 0.952 1 98.12 96 TRP A N 1
ATOM 760 C CA . TRP A 1 96 ? 17.406 -16.406 -0.035 1 98.12 96 TRP A CA 1
ATOM 761 C C . TRP A 1 96 ? 18.406 -16.531 -1.181 1 98.12 96 TRP A C 1
ATOM 763 O O . TRP A 1 96 ? 18.75 -17.625 -1.604 1 98.12 96 TRP A O 1
ATOM 773 N N . MET A 1 97 ? 18.922 -15.453 -1.634 1 96.5 97 MET A N 1
ATOM 774 C CA . MET A 1 97 ? 19.875 -15.438 -2.736 1 96.5 97 MET A CA 1
ATOM 775 C C . MET A 1 97 ? 21.188 -16.094 -2.328 1 96.5 97 MET A C 1
ATOM 777 O O . MET A 1 97 ? 21.766 -16.891 -3.09 1 96.5 97 MET A O 1
ATOM 781 N N . VAL A 1 98 ? 21.656 -15.836 -1.146 1 96.38 98 VAL A N 1
ATOM 782 C CA . VAL A 1 98 ? 22.906 -16.391 -0.635 1 96.38 98 VAL A CA 1
ATOM 783 C C . VAL A 1 98 ? 22.766 -17.906 -0.461 1 96.38 98 VAL A C 1
ATOM 785 O O . VAL A 1 98 ? 23.719 -18.656 -0.679 1 96.38 98 VAL A O 1
ATOM 788 N N . GLU A 1 99 ? 21.578 -18.344 -0.143 1 97 99 GLU A N 1
ATOM 789 C CA . GLU A 1 99 ? 21.297 -19.766 0.064 1 97 99 GLU A CA 1
ATOM 790 C C . GLU A 1 99 ? 21.156 -20.5 -1.266 1 97 99 GLU A C 1
ATOM 792 O O . GLU A 1 99 ? 20.906 -21.703 -1.291 1 97 99 GLU A O 1
ATOM 797 N N . GLY A 1 100 ? 21.219 -19.844 -2.318 1 96 100 GLY A N 1
ATOM 798 C CA . GLY A 1 100 ? 21.297 -20.484 -3.625 1 96 100 GLY A CA 1
ATOM 799 C C . GLY A 1 100 ? 19.984 -20.406 -4.398 1 96 100 GLY A C 1
ATOM 800 O O . GLY A 1 100 ? 19.859 -21 -5.473 1 96 100 GLY A O 1
ATOM 801 N N . ILE A 1 101 ? 19.016 -19.719 -3.844 1 97.19 101 ILE A N 1
ATOM 802 C CA . ILE A 1 101 ? 17.766 -19.531 -4.57 1 97.19 101 ILE A CA 1
ATOM 803 C C . ILE A 1 101 ? 17.984 -18.594 -5.754 1 97.19 101 ILE A C 1
ATOM 805 O O . ILE A 1 101 ? 18.375 -17.438 -5.57 1 97.19 101 ILE A O 1
ATOM 809 N N . SER A 1 102 ? 17.703 -19.125 -6.926 1 97.31 102 SER A N 1
ATOM 810 C CA . SER A 1 102 ? 17.969 -18.344 -8.125 1 97.31 102 SER A CA 1
ATOM 811 C C . SER A 1 102 ? 16.672 -17.844 -8.758 1 97.31 102 SER A C 1
ATOM 813 O O . SER A 1 102 ? 16.688 -17.031 -9.68 1 97.31 102 SER A O 1
ATOM 815 N N . HIS A 1 103 ? 15.508 -18.391 -8.273 1 98.69 103 HIS A N 1
ATOM 816 C CA . HIS A 1 103 ? 14.203 -18.016 -8.805 1 98.69 103 HIS A CA 1
ATOM 817 C C . HIS A 1 103 ? 13.188 -17.797 -7.688 1 98.69 103 HIS A C 1
ATOM 819 O O . HIS A 1 103 ? 12.867 -18.734 -6.945 1 98.69 103 HIS A O 1
ATOM 825 N N . LEU A 1 104 ? 12.766 -16.562 -7.547 1 98.81 104 LEU A N 1
ATOM 826 C CA . LEU A 1 104 ? 11.711 -16.203 -6.605 1 98.81 104 LEU A CA 1
ATOM 827 C C . LEU A 1 104 ? 10.383 -16.016 -7.328 1 98.81 104 LEU A C 1
ATOM 829 O O . LEU A 1 104 ? 10.328 -15.383 -8.383 1 98.81 104 LEU A O 1
ATOM 833 N N . THR A 1 105 ? 9.305 -16.562 -6.82 1 98.94 105 THR A N 1
ATOM 834 C CA . THR A 1 105 ? 7.961 -16.344 -7.344 1 98.94 105 THR A CA 1
ATOM 835 C C . THR A 1 105 ? 7.059 -15.727 -6.277 1 98.94 105 THR A C 1
ATOM 837 O O . THR A 1 105 ? 6.824 -16.328 -5.23 1 98.94 105 THR A O 1
ATOM 840 N N . PHE A 1 106 ? 6.621 -14.555 -6.57 1 98.94 106 PHE A N 1
ATOM 841 C CA . PHE A 1 106 ? 5.605 -13.922 -5.734 1 98.94 106 PHE A CA 1
ATOM 842 C C . PHE A 1 106 ? 4.211 -14.188 -6.285 1 98.94 106 PHE A C 1
ATOM 844 O O . PHE A 1 106 ? 3.98 -14.086 -7.492 1 98.94 106 PHE A O 1
ATOM 851 N N . VAL A 1 107 ? 3.279 -14.516 -5.355 1 98.94 107 VAL A N 1
ATOM 852 C CA . VAL A 1 107 ? 1.946 -14.922 -5.789 1 98.94 107 VAL A CA 1
ATOM 853 C C . VAL A 1 107 ? 0.898 -14 -5.164 1 98.94 107 VAL A C 1
ATOM 855 O O . VAL A 1 107 ? 0.912 -13.766 -3.953 1 98.94 107 VAL A O 1
ATOM 858 N N . ILE A 1 108 ? 0.063 -13.469 -6 1 98.5 108 ILE A N 1
ATOM 859 C CA . ILE A 1 108 ? -1.08 -12.664 -5.586 1 98.5 108 ILE A CA 1
ATOM 860 C C . ILE A 1 108 ? -2.375 -13.344 -6.027 1 98.5 108 ILE A C 1
ATOM 862 O O . ILE A 1 108 ? -2.566 -13.617 -7.215 1 98.5 108 ILE A O 1
ATOM 866 N N . GLY A 1 109 ? -3.258 -13.602 -5.094 1 97.38 109 GLY A N 1
ATOM 867 C CA . GLY A 1 109 ? -4.543 -14.211 -5.402 1 97.38 109 GLY A CA 1
ATOM 868 C C . GLY A 1 109 ? -5.516 -13.242 -6.051 1 97.38 109 GLY A C 1
ATOM 869 O O . GLY A 1 109 ? -5.246 -12.047 -6.145 1 97.38 109 GLY A O 1
ATOM 870 N N . GLY A 1 110 ? -6.648 -13.781 -6.434 1 96 110 GLY A N 1
ATOM 871 C CA . GLY A 1 110 ? -7.691 -12.984 -7.062 1 96 110 GLY A CA 1
ATOM 872 C C . GLY A 1 110 ? -8.5 -12.172 -6.066 1 96 110 GLY A C 1
ATOM 873 O O . GLY A 1 110 ? -8.203 -12.172 -4.871 1 96 110 GLY A O 1
ATOM 874 N N . PRO A 1 111 ? -9.484 -11.422 -6.605 1 94.5 111 PRO A N 1
ATOM 875 C CA . PRO A 1 111 ? -10.242 -10.492 -5.762 1 94.5 111 PRO A CA 1
ATOM 876 C C . PRO A 1 111 ? -11.031 -11.195 -4.664 1 94.5 111 PRO A C 1
ATOM 878 O O . PRO A 1 111 ? -11.43 -10.562 -3.684 1 94.5 111 PRO A O 1
ATOM 881 N N . PHE A 1 112 ? -11.219 -12.484 -4.773 1 94.38 112 PHE A N 1
ATOM 882 C CA . PHE A 1 112 ? -12.055 -13.172 -3.793 1 94.38 112 PHE A CA 1
ATOM 883 C C . PHE A 1 112 ? -11.219 -14.117 -2.941 1 94.38 112 PHE A C 1
ATOM 885 O O . PHE A 1 112 ? -11.758 -14.875 -2.133 1 94.38 112 PHE A O 1
ATOM 892 N N . GLY A 1 113 ? -9.906 -14.078 -3.168 1 95.12 113 GLY A N 1
ATOM 893 C CA . GLY A 1 113 ? -9.008 -14.922 -2.389 1 95.12 113 GLY A CA 1
ATOM 894 C C . GLY A 1 113 ? -8.539 -16.156 -3.141 1 95.12 113 GLY A C 1
ATOM 895 O O . GLY A 1 113 ? -8.445 -16.141 -4.371 1 95.12 113 GLY A O 1
ATOM 896 N N . TYR A 1 114 ? -8.102 -17.125 -2.447 1 97.69 114 TYR A N 1
ATOM 897 C CA . TYR A 1 114 ? -7.559 -18.359 -3 1 97.69 114 TYR A CA 1
ATOM 898 C C . TYR A 1 114 ? -7.73 -19.516 -2.02 1 97.69 114 TYR A C 1
ATOM 900 O O . TYR A 1 114 ? -8.102 -19.297 -0.862 1 97.69 114 TYR A O 1
ATOM 908 N N . THR A 1 115 ? -7.551 -20.719 -2.473 1 97.81 115 THR A N 1
ATOM 909 C CA . THR A 1 115 ? -7.691 -21.891 -1.628 1 97.81 115 THR A CA 1
ATOM 910 C C . THR A 1 115 ? -6.383 -22.203 -0.903 1 97.81 115 THR A C 1
ATOM 912 O O . THR A 1 115 ? -5.352 -21.578 -1.186 1 97.81 115 THR A O 1
ATOM 915 N N . ASP A 1 116 ? -6.445 -23.172 0.009 1 98.19 116 ASP A N 1
ATOM 916 C CA . ASP A 1 116 ? -5.285 -23.547 0.813 1 98.19 116 ASP A CA 1
ATOM 917 C C . ASP A 1 116 ? -4.195 -24.172 -0.054 1 98.19 116 ASP A C 1
ATOM 919 O O . ASP A 1 116 ? -3.043 -24.281 0.372 1 98.19 116 ASP A O 1
ATOM 923 N N . ALA A 1 117 ? -4.52 -24.531 -1.232 1 98.5 117 ALA A N 1
ATOM 924 C CA . ALA A 1 117 ? -3.537 -25.125 -2.139 1 98.5 117 ALA A CA 1
ATOM 925 C C . ALA A 1 117 ? -2.361 -24.172 -2.367 1 98.5 117 ALA A C 1
ATOM 927 O O . ALA A 1 117 ? -1.211 -24.609 -2.449 1 98.5 117 ALA A O 1
ATOM 928 N N . LEU A 1 118 ? -2.625 -22.891 -2.43 1 98.5 118 LEU A N 1
ATOM 929 C CA . LEU A 1 118 ? -1.552 -21.922 -2.605 1 98.5 118 LEU A CA 1
ATOM 930 C C . LEU A 1 118 ? -0.714 -21.797 -1.337 1 98.5 118 LEU A C 1
ATOM 932 O O . LEU A 1 118 ? 0.503 -21.625 -1.406 1 98.5 118 LEU A O 1
ATOM 936 N N . ARG A 1 119 ? -1.387 -21.844 -0.16 1 98.44 119 ARG A N 1
ATOM 937 C CA . ARG A 1 119 ? -0.667 -21.766 1.107 1 98.44 119 ARG A CA 1
ATOM 938 C C . ARG A 1 119 ? 0.272 -22.969 1.274 1 98.44 119 ARG A C 1
ATOM 940 O O . ARG A 1 119 ? 1.383 -22.812 1.788 1 98.44 119 ARG A O 1
ATOM 947 N N . LYS A 1 120 ? -0.205 -24.109 0.818 1 98.31 120 LYS A N 1
ATOM 948 C CA . LYS A 1 120 ? 0.603 -25.312 0.891 1 98.31 120 LYS A CA 1
ATOM 949 C C . LYS A 1 120 ? 1.81 -25.234 -0.038 1 98.31 120 LYS A C 1
ATOM 951 O O . LYS A 1 120 ? 2.887 -25.734 0.286 1 98.31 120 LYS A O 1
ATOM 956 N N . ARG A 1 121 ? 1.617 -24.594 -1.18 1 98.38 121 ARG A N 1
ATOM 957 C CA . ARG A 1 121 ? 2.682 -24.453 -2.168 1 98.38 121 ARG A CA 1
ATOM 958 C C . ARG A 1 121 ? 3.699 -23.406 -1.732 1 98.38 121 ARG A C 1
ATOM 960 O O . ARG A 1 121 ? 4.855 -23.438 -2.16 1 98.38 121 ARG A O 1
ATOM 967 N N . ALA A 1 122 ? 3.402 -22.516 -0.871 1 98.75 122 ALA A N 1
ATOM 968 C CA . ALA A 1 122 ? 4.223 -21.359 -0.5 1 98.75 122 ALA A CA 1
ATOM 969 C C . ALA A 1 122 ? 5.383 -21.781 0.399 1 98.75 122 ALA A C 1
ATOM 971 O O . ALA A 1 122 ? 5.215 -22.625 1.283 1 98.75 122 ALA A O 1
ATOM 972 N N . ASP A 1 123 ? 6.504 -21.219 0.13 1 98.75 123 ASP A N 1
ATOM 973 C CA . ASP A 1 123 ? 7.652 -21.391 1.012 1 98.75 123 ASP A CA 1
ATOM 974 C C . ASP A 1 123 ? 7.668 -20.312 2.098 1 98.75 123 ASP A C 1
ATOM 976 O O . ASP A 1 123 ? 8.266 -20.5 3.158 1 98.75 123 ASP A O 1
ATOM 980 N N . PHE A 1 124 ? 7.066 -19.219 1.849 1 98.81 124 PHE A N 1
ATOM 981 C CA . PHE A 1 124 ? 6.918 -18.094 2.762 1 98.81 124 PHE A CA 1
ATOM 982 C C . PHE A 1 124 ? 5.59 -17.375 2.531 1 98.81 124 PHE A C 1
ATOM 984 O O . PHE A 1 124 ? 5.215 -17.109 1.39 1 98.81 124 PHE A O 1
ATOM 991 N N . ARG A 1 125 ? 4.805 -17.234 3.543 1 98.88 125 ARG A N 1
ATOM 992 C CA . ARG A 1 125 ? 3.574 -16.453 3.49 1 98.88 125 ARG A CA 1
ATOM 993 C C . ARG A 1 125 ? 3.783 -15.055 4.078 1 98.88 125 ARG A C 1
ATOM 995 O O . ARG A 1 125 ? 4.184 -14.914 5.234 1 98.88 125 ARG A O 1
ATOM 1002 N N . TRP A 1 126 ? 3.498 -14.047 3.258 1 98.88 126 TRP A N 1
ATOM 1003 C CA . TRP A 1 126 ? 3.857 -12.664 3.566 1 98.88 126 TRP A CA 1
ATOM 1004 C C . TRP A 1 126 ? 2.617 -11.781 3.641 1 98.88 126 TRP A C 1
ATOM 1006 O O . TRP A 1 126 ? 1.851 -11.695 2.678 1 98.88 126 TRP A O 1
ATOM 1016 N N . SER A 1 127 ? 2.416 -11.172 4.797 1 98.75 127 SER A N 1
ATOM 1017 C CA . SER A 1 127 ? 1.361 -10.172 4.945 1 98.75 127 SER A CA 1
ATOM 1018 C C . SER A 1 127 ? 1.92 -8.758 4.832 1 98.75 127 SER A C 1
ATOM 1020 O O . SER A 1 127 ? 2.809 -8.375 5.598 1 98.75 127 SER A O 1
ATOM 1022 N N . PHE A 1 128 ? 1.413 -7.969 3.908 1 98.5 128 PHE A N 1
ATOM 1023 C CA . PHE A 1 128 ? 1.838 -6.586 3.717 1 98.5 128 PHE A CA 1
ATOM 1024 C C . PHE A 1 128 ? 1.402 -5.719 4.891 1 98.5 128 PHE A C 1
ATOM 1026 O O . PHE A 1 128 ? 2.1 -4.773 5.262 1 98.5 128 PHE A O 1
ATOM 1033 N N . SER A 1 129 ? 0.274 -5.969 5.391 1 98.44 129 SER A N 1
ATOM 1034 C CA . SER A 1 129 ? -0.422 -5.148 6.375 1 98.44 129 SER A CA 1
ATOM 1035 C C . SER A 1 129 ? -1.679 -5.844 6.887 1 98.44 129 SER A C 1
ATOM 1037 O O . SER A 1 129 ? -2.186 -6.77 6.25 1 98.44 129 SER A O 1
ATOM 1039 N N . PRO A 1 130 ? -2.166 -5.434 8.055 1 98.31 130 PRO A N 1
ATOM 1040 C CA . PRO A 1 130 ? -3.516 -5.891 8.398 1 98.31 130 PRO A CA 1
ATOM 1041 C C . PRO A 1 130 ? -4.586 -5.297 7.484 1 98.31 130 PRO A C 1
ATOM 1043 O O . PRO A 1 130 ? -5.734 -5.75 7.496 1 98.31 130 PRO A O 1
ATOM 1046 N N . LEU A 1 131 ? -4.258 -4.27 6.75 1 98.5 131 LEU A N 1
ATOM 1047 C CA . LEU A 1 131 ? -5.188 -3.65 5.812 1 98.5 131 LEU A CA 1
ATOM 1048 C C . LEU A 1 131 ? -5.402 -4.543 4.594 1 98.5 131 LEU A C 1
ATOM 1050 O O . LEU A 1 131 ? -4.484 -5.238 4.156 1 98.5 131 LEU A O 1
ATOM 1054 N N . THR A 1 132 ? -6.535 -4.512 4.066 1 97.69 132 THR A N 1
ATOM 1055 C CA . THR A 1 132 ? -6.848 -5.176 2.807 1 97.69 132 THR A CA 1
ATOM 1056 C C . THR A 1 132 ? -6.637 -4.23 1.627 1 97.69 132 THR A C 1
ATOM 1058 O O . THR A 1 132 ? -7.164 -3.113 1.617 1 97.69 132 THR A O 1
ATOM 1061 N N . PHE A 1 133 ? -5.871 -4.641 0.745 1 97.19 133 PHE A N 1
ATOM 1062 C CA . PHE A 1 133 ? -5.688 -3.932 -0.517 1 97.19 133 PHE A CA 1
ATOM 1063 C C . PHE A 1 133 ? -6.309 -4.711 -1.67 1 97.19 133 PHE A C 1
ATOM 1065 O O . PHE A 1 133 ? -6.434 -5.938 -1.601 1 97.19 133 PHE A O 1
ATOM 1072 N N . THR A 1 134 ? -6.762 -4.051 -2.641 1 96.69 134 THR A N 1
ATOM 1073 C CA . THR A 1 134 ? -7.219 -4.77 -3.826 1 96.69 134 THR A CA 1
ATOM 1074 C C . THR A 1 134 ? -6.074 -5.559 -4.453 1 96.69 134 THR A C 1
ATOM 1076 O O . THR A 1 134 ? -4.906 -5.184 -4.32 1 96.69 134 THR A O 1
ATOM 1079 N N . HIS A 1 135 ? -6.43 -6.59 -5.172 1 97.31 135 HIS A N 1
ATOM 1080 C CA . HIS A 1 135 ? -5.391 -7.422 -5.773 1 97.31 135 HIS A CA 1
ATOM 1081 C C . HIS A 1 135 ? -4.633 -6.656 -6.852 1 97.31 135 HIS A C 1
ATOM 1083 O O . HIS A 1 135 ? -3.457 -6.93 -7.102 1 97.31 135 HIS A O 1
ATOM 1089 N N . GLN A 1 136 ? -5.258 -5.719 -7.449 1 97.25 136 GLN A N 1
ATOM 1090 C CA . GLN A 1 136 ? -4.574 -4.914 -8.453 1 97.25 136 GLN A CA 1
ATOM 1091 C C . GLN A 1 136 ? -3.592 -3.939 -7.809 1 97.25 136 GLN A C 1
ATOM 1093 O O . GLN A 1 136 ? -2.459 -3.791 -8.273 1 97.25 136 GLN A O 1
ATOM 1098 N N . MET A 1 137 ? -4.027 -3.316 -6.754 1 97.44 137 MET A N 1
ATOM 1099 C CA . MET A 1 137 ? -3.186 -2.346 -6.059 1 97.44 137 MET A CA 1
ATOM 1100 C C . MET A 1 137 ? -1.963 -3.023 -5.449 1 97.44 137 MET A C 1
ATOM 1102 O O . MET A 1 137 ? -0.851 -2.498 -5.535 1 97.44 137 MET A O 1
ATOM 1106 N N . ILE A 1 138 ? -2.182 -4.145 -4.848 1 98 138 ILE A N 1
ATOM 1107 C CA . ILE A 1 138 ? -1.105 -4.809 -4.121 1 98 138 ILE A CA 1
ATOM 1108 C C . ILE A 1 138 ? -0.021 -5.254 -5.102 1 98 138 ILE A C 1
ATOM 1110 O O . ILE A 1 138 ? 1.137 -5.43 -4.719 1 98 138 ILE A O 1
ATOM 1114 N N . ARG A 1 139 ? -0.398 -5.535 -6.336 1 98 139 ARG A N 1
ATOM 1115 C CA . ARG A 1 139 ? 0.573 -5.879 -7.371 1 98 139 ARG A CA 1
ATOM 1116 C C . ARG A 1 139 ? 1.606 -4.773 -7.543 1 98 139 ARG A C 1
ATOM 1118 O O . ARG A 1 139 ? 2.809 -5.039 -7.598 1 98 139 ARG A O 1
ATOM 1125 N N . VAL A 1 140 ? 1.123 -3.537 -7.59 1 98.31 140 VAL A N 1
ATOM 1126 C CA . VAL A 1 140 ? 2.002 -2.383 -7.734 1 98.31 140 VAL A CA 1
ATOM 1127 C C . VAL A 1 140 ? 2.838 -2.209 -6.469 1 98.31 140 VAL A C 1
ATOM 1129 O O . VAL A 1 140 ? 4.047 -1.979 -6.539 1 98.31 140 VAL A O 1
ATOM 1132 N N . LEU A 1 141 ? 2.23 -2.369 -5.348 1 98.5 141 LEU A N 1
ATOM 1133 C CA . LEU A 1 141 ? 2.926 -2.213 -4.074 1 98.5 141 LEU A CA 1
ATOM 1134 C C . LEU A 1 141 ? 4.023 -3.26 -3.922 1 98.5 141 LEU A C 1
ATOM 1136 O O . LEU A 1 141 ? 5.098 -2.967 -3.393 1 98.5 141 LEU A O 1
ATOM 1140 N N . LEU A 1 142 ? 3.701 -4.418 -4.371 1 98.81 142 LEU A N 1
ATOM 1141 C CA . LEU A 1 142 ? 4.68 -5.5 -4.32 1 98.81 142 LEU A CA 1
ATOM 1142 C C . LEU A 1 142 ? 5.91 -5.156 -5.152 1 98.81 142 LEU A C 1
ATOM 1144 O O . LEU A 1 142 ? 7.043 -5.277 -4.676 1 98.81 142 LEU A O 1
ATOM 1148 N N . LEU A 1 143 ? 5.699 -4.707 -6.336 1 98.81 143 LEU A N 1
ATOM 1149 C CA . LEU A 1 143 ? 6.812 -4.336 -7.199 1 98.81 143 LEU A CA 1
ATOM 1150 C C . LEU A 1 143 ? 7.645 -3.225 -6.566 1 98.81 143 LEU A C 1
ATOM 1152 O O . LEU A 1 143 ? 8.875 -3.258 -6.621 1 98.81 143 LEU A O 1
ATOM 1156 N N . GLU A 1 144 ? 6.988 -2.287 -5.977 1 98.62 144 GLU A N 1
ATOM 1157 C CA . GLU A 1 144 ? 7.688 -1.204 -5.293 1 98.62 144 GLU A CA 1
ATOM 1158 C C . GLU A 1 144 ? 8.539 -1.734 -4.141 1 98.62 144 GLU A C 1
ATOM 1160 O O . GLU A 1 144 ? 9.68 -1.311 -3.959 1 98.62 144 GLU A O 1
ATOM 1165 N N . GLN A 1 145 ? 7.996 -2.627 -3.35 1 98.81 145 GLN A N 1
ATOM 1166 C CA . GLN A 1 145 ? 8.719 -3.125 -2.186 1 98.81 145 GLN A CA 1
ATOM 1167 C C . GLN A 1 145 ? 9.898 -3.996 -2.604 1 98.81 145 GLN A C 1
ATOM 1169 O O . GLN A 1 145 ? 10.938 -4.008 -1.94 1 98.81 145 GLN A O 1
ATOM 1174 N N . ILE A 1 146 ? 9.703 -4.785 -3.699 1 98.88 146 ILE A N 1
ATOM 1175 C CA . ILE A 1 146 ? 10.828 -5.543 -4.23 1 98.88 146 ILE A CA 1
ATOM 1176 C C . ILE A 1 146 ? 11.93 -4.586 -4.68 1 98.88 146 ILE A C 1
ATOM 1178 O O . ILE A 1 146 ? 13.109 -4.797 -4.375 1 98.88 146 ILE A O 1
ATOM 1182 N N . TYR A 1 147 ? 11.547 -3.545 -5.363 1 98.81 147 TYR A N 1
ATOM 1183 C CA . TYR A 1 147 ? 12.5 -2.523 -5.781 1 98.81 147 TYR A CA 1
ATOM 1184 C C . TYR A 1 147 ? 13.211 -1.917 -4.578 1 98.81 147 TYR A C 1
ATOM 1186 O O . TYR A 1 147 ? 14.438 -1.812 -4.562 1 98.81 147 TYR A O 1
ATOM 1194 N N . ARG A 1 148 ? 12.492 -1.566 -3.615 1 98.69 148 ARG A N 1
ATOM 1195 C CA . ARG A 1 148 ? 13.055 -0.995 -2.395 1 98.69 148 ARG A CA 1
ATOM 1196 C C . ARG A 1 148 ? 14.023 -1.966 -1.732 1 98.69 148 ARG A C 1
ATOM 1198 O O . ARG A 1 148 ? 15.07 -1.557 -1.226 1 98.69 148 ARG A O 1
ATOM 1205 N N . ALA A 1 149 ? 13.641 -3.201 -1.709 1 98.69 149 ALA A N 1
ATOM 1206 C CA . ALA A 1 149 ? 14.516 -4.207 -1.114 1 98.69 149 ALA A CA 1
ATOM 1207 C C . ALA A 1 149 ? 15.867 -4.242 -1.819 1 98.69 149 ALA A C 1
ATOM 1209 O O . ALA A 1 149 ? 16.922 -4.316 -1.168 1 98.69 149 ALA A O 1
ATOM 1210 N N . PHE A 1 150 ? 15.836 -4.16 -3.135 1 98.75 150 PHE A N 1
ATOM 1211 C CA . PHE A 1 150 ? 17.078 -4.137 -3.891 1 98.75 150 PHE A CA 1
ATOM 1212 C C . PHE A 1 150 ? 17.891 -2.883 -3.572 1 98.75 150 PHE A C 1
ATOM 1214 O O . PHE A 1 150 ? 19.109 -2.943 -3.428 1 98.75 150 PHE A O 1
ATOM 1221 N N . LYS A 1 151 ? 17.203 -1.742 -3.496 1 98.56 151 LYS A N 1
ATOM 1222 C CA . LYS A 1 151 ? 17.875 -0.494 -3.143 1 98.56 151 LYS A CA 1
ATOM 1223 C C . LYS A 1 151 ? 18.562 -0.607 -1.787 1 98.56 151 LYS A C 1
ATOM 1225 O O . LYS A 1 151 ? 19.703 -0.159 -1.626 1 98.56 151 LYS A O 1
ATOM 1230 N N . ILE A 1 152 ? 17.859 -1.2 -0.845 1 98.31 152 ILE A N 1
ATOM 1231 C CA . ILE A 1 152 ? 18.406 -1.375 0.497 1 98.31 152 ILE A CA 1
ATOM 1232 C C . ILE A 1 152 ? 19.625 -2.287 0.443 1 98.31 152 ILE A C 1
ATOM 1234 O O . ILE A 1 152 ? 20.672 -1.972 1.022 1 98.31 152 ILE A O 1
ATOM 1238 N N . MET A 1 153 ? 19.531 -3.383 -0.248 1 97.81 153 MET A N 1
ATOM 1239 C CA . MET A 1 153 ? 20.625 -4.355 -0.355 1 97.81 153 MET A CA 1
ATOM 1240 C C . MET A 1 153 ? 21.875 -3.709 -0.947 1 97.81 153 MET A C 1
ATOM 1242 O O . MET A 1 153 ? 22.984 -4.027 -0.543 1 97.81 153 MET A O 1
ATOM 1246 N N . ARG A 1 154 ? 21.641 -2.783 -1.813 1 97.5 154 ARG A N 1
ATOM 1247 C CA . ARG A 1 154 ? 22.766 -2.15 -2.506 1 97.5 154 ARG A CA 1
ATOM 1248 C C . ARG A 1 154 ? 23.172 -0.856 -1.812 1 97.5 154 ARG A C 1
ATOM 1250 O O . ARG A 1 154 ? 24 -0.103 -2.332 1 97.5 154 ARG A O 1
ATOM 1257 N N . LYS A 1 155 ? 22.5 -0.511 -0.687 1 96.56 155 LYS A N 1
ATOM 1258 C CA . LYS A 1 155 ? 22.781 0.688 0.094 1 96.56 155 LYS A CA 1
ATOM 1259 C C . LYS A 1 155 ? 22.578 1.949 -0.74 1 96.56 155 LYS A C 1
ATOM 1261 O O . LYS A 1 155 ? 23.391 2.873 -0.686 1 96.56 155 LYS A O 1
ATOM 1266 N N . GLU A 1 156 ? 21.562 1.865 -1.562 1 96.56 156 GLU A N 1
ATOM 1267 C CA . GLU A 1 156 ? 21.172 3.012 -2.371 1 96.56 156 GLU A CA 1
ATOM 1268 C C . GLU A 1 156 ? 20.016 3.773 -1.72 1 96.56 156 GLU A C 1
ATOM 1270 O O . GLU A 1 156 ? 19.156 3.174 -1.069 1 96.56 156 GLU A O 1
ATOM 1275 N N . LYS A 1 157 ? 20 5.082 -1.86 1 92.5 157 LYS A N 1
ATOM 1276 C CA . LYS A 1 157 ? 18.922 5.914 -1.325 1 92.5 157 LYS A CA 1
ATOM 1277 C C . LYS A 1 157 ? 17.625 5.695 -2.092 1 92.5 157 LYS A C 1
ATOM 1279 O O . LYS A 1 157 ? 17.641 5.512 -3.312 1 92.5 157 LYS A O 1
ATOM 1284 N N . TYR A 1 158 ? 16.578 5.707 -1.47 1 93.12 158 TYR A N 1
ATOM 1285 C CA . TYR A 1 158 ? 15.242 5.648 -2.057 1 93.12 158 TYR A CA 1
ATOM 1286 C C . TYR A 1 158 ? 14.219 6.324 -1.15 1 93.12 158 TYR A C 1
ATOM 1288 O O . TYR A 1 158 ? 13.844 5.777 -0.109 1 93.12 158 TYR A O 1
ATOM 1296 N N . HIS A 1 159 ? 13.766 7.582 -1.466 1 85 159 HIS A N 1
ATOM 1297 C CA . HIS A 1 159 ? 12.852 8.344 -0.625 1 85 159 HIS A CA 1
ATOM 1298 C C . HIS A 1 159 ? 11.703 8.922 -1.444 1 85 159 HIS A C 1
ATOM 1300 O O . HIS A 1 159 ? 10.93 9.742 -0.945 1 85 159 HIS A O 1
ATOM 1306 N N . HIS A 1 160 ? 11.508 8.625 -2.691 1 71.94 160 HIS A N 1
ATOM 1307 C CA . HIS A 1 160 ? 10.508 9.289 -3.518 1 71.94 160 HIS A CA 1
ATOM 1308 C C . HIS A 1 160 ? 9.133 8.648 -3.332 1 71.94 160 HIS A C 1
ATOM 1310 O O . HIS A 1 160 ? 9.031 7.469 -2.996 1 71.94 160 HIS A O 1
ATOM 1316 N N . MET B 1 1 ? -22.641 15.273 6.109 1 87.19 1 MET B N 1
ATOM 1317 C CA . MET B 1 1 ? -21.484 14.609 5.508 1 87.19 1 MET B CA 1
ATOM 1318 C C . MET B 1 1 ? -20.203 14.984 6.238 1 87.19 1 MET B C 1
ATOM 1320 O O . MET B 1 1 ? -19.984 16.156 6.551 1 87.19 1 MET B O 1
ATOM 1324 N N . ILE B 1 2 ? -19.375 14.078 6.555 1 97 2 ILE B N 1
ATOM 1325 C CA . ILE B 1 2 ? -18.188 14.375 7.348 1 97 2 ILE B CA 1
ATOM 1326 C C . ILE B 1 2 ? -17.156 15.117 6.488 1 97 2 ILE B C 1
ATOM 1328 O O . ILE B 1 2 ? -17.094 14.891 5.277 1 97 2 ILE B O 1
ATOM 1332 N N . ARG B 1 3 ? -16.438 16.047 7.117 1 98.5 3 ARG B N 1
ATOM 1333 C CA . ARG B 1 3 ? -15.312 16.719 6.461 1 98.5 3 ARG B CA 1
ATOM 1334 C C . ARG B 1 3 ? -14.008 15.969 6.703 1 98.5 3 ARG B C 1
ATOM 1336 O O . ARG B 1 3 ? -13.719 15.547 7.828 1 98.5 3 ARG B O 1
ATOM 1343 N N . ILE B 1 4 ? -13.242 15.781 5.613 1 98.81 4 ILE B N 1
ATOM 1344 C CA . ILE B 1 4 ? -11.938 15.125 5.719 1 98.81 4 ILE B CA 1
ATOM 1345 C C . ILE B 1 4 ? -10.867 15.992 5.074 1 98.81 4 ILE B C 1
ATOM 1347 O O . ILE B 1 4 ? -11.016 16.422 3.928 1 98.81 4 ILE B O 1
ATOM 1351 N N . THR B 1 5 ? -9.867 16.297 5.812 1 98.88 5 THR B N 1
ATOM 1352 C CA . THR B 1 5 ? -8.688 17 5.293 1 98.88 5 THR B CA 1
ATOM 1353 C C . THR B 1 5 ? -7.488 16.047 5.238 1 98.88 5 THR B C 1
ATOM 1355 O O . THR B 1 5 ? -7.238 15.305 6.184 1 98.88 5 THR B O 1
ATOM 1358 N N . LEU B 1 6 ? -6.875 16.016 4.117 1 98.81 6 LEU B N 1
ATOM 1359 C CA . LEU B 1 6 ? -5.559 15.383 4.004 1 98.81 6 LEU B CA 1
ATOM 1360 C C . LEU B 1 6 ? -4.457 16.438 4 1 98.81 6 LEU B C 1
ATOM 1362 O O . LEU B 1 6 ? -4.387 17.266 3.088 1 98.81 6 LEU B O 1
ATOM 1366 N N . ALA B 1 7 ? -3.645 16.469 5.055 1 98.81 7 ALA B N 1
ATOM 1367 C CA . ALA B 1 7 ? -2.484 17.359 5.152 1 98.81 7 ALA B CA 1
ATOM 1368 C C . ALA B 1 7 ? -1.196 16.609 4.824 1 98.81 7 ALA B C 1
ATOM 1370 O O . ALA B 1 7 ? -0.817 15.672 5.527 1 98.81 7 ALA B O 1
ATOM 1371 N N . CYS B 1 8 ? -0.537 17.016 3.719 1 97.94 8 CYS B N 1
ATOM 1372 C CA . CYS B 1 8 ? 0.614 16.219 3.293 1 97.94 8 CYS B CA 1
ATOM 1373 C C . CYS B 1 8 ? 1.71 17.125 2.729 1 97.94 8 CYS B C 1
ATOM 1375 O O . CYS B 1 8 ? 1.536 18.344 2.637 1 97.94 8 CYS B O 1
ATOM 1377 N N . ALA B 1 9 ? 2.877 16.547 2.561 1 95.94 9 ALA B N 1
ATOM 1378 C CA . ALA B 1 9 ? 4.016 17.281 2.016 1 95.94 9 ALA B CA 1
ATOM 1379 C C . ALA B 1 9 ? 4.277 16.891 0.563 1 95.94 9 ALA B C 1
ATOM 1381 O O . ALA B 1 9 ? 4.34 15.703 0.233 1 95.94 9 ALA B O 1
ATOM 1382 N N . GLY B 1 10 ? 4.41 17.922 -0.313 1 93.5 10 GLY B N 1
ATOM 1383 C CA . GLY B 1 10 ? 4.898 17.719 -1.665 1 93.5 10 GLY B CA 1
ATOM 1384 C C . GLY B 1 10 ? 3.791 17.453 -2.668 1 93.5 10 GLY B C 1
ATOM 1385 O O . GLY B 1 10 ? 2.775 16.844 -2.336 1 93.5 10 GLY B O 1
ATOM 1386 N N . LYS B 1 11 ? 3.998 17.859 -3.838 1 93.19 11 LYS B N 1
ATOM 1387 C CA . LYS B 1 11 ? 3.105 17.5 -4.938 1 93.19 11 LYS B CA 1
ATOM 1388 C C . LYS B 1 11 ? 3.434 16.125 -5.484 1 93.19 11 LYS B C 1
ATOM 1390 O O . LYS B 1 11 ? 4.57 15.656 -5.383 1 93.19 11 LYS B O 1
ATOM 1395 N N . LEU B 1 12 ? 2.445 15.445 -5.996 1 96.75 12 LEU B N 1
ATOM 1396 C CA . LEU B 1 12 ? 2.682 14.148 -6.621 1 96.75 12 LEU B CA 1
ATOM 1397 C C . LEU B 1 12 ? 3.453 14.312 -7.926 1 96.75 12 LEU B C 1
ATOM 1399 O O . LEU B 1 12 ? 3.027 15.047 -8.82 1 96.75 12 LEU B O 1
ATOM 1403 N N . LYS B 1 13 ? 4.531 13.648 -8 1 95 13 LYS B N 1
ATOM 1404 C CA . LYS B 1 13 ? 5.438 13.836 -9.125 1 95 13 LYS B CA 1
ATOM 1405 C C . LYS B 1 13 ? 5.055 12.93 -10.297 1 95 13 LYS B C 1
ATOM 1407 O O . LYS B 1 13 ? 5.129 13.336 -11.453 1 95 13 LYS B O 1
ATOM 1412 N N . GLU B 1 14 ? 4.598 11.742 -10.008 1 96.06 14 GLU B N 1
ATOM 1413 C CA . GLU B 1 14 ? 4.289 10.773 -11.062 1 96.06 14 GLU B CA 1
ATOM 1414 C C . GLU B 1 14 ? 2.846 10.914 -11.531 1 96.06 14 GLU B C 1
ATOM 1416 O O . GLU B 1 14 ? 1.938 11.117 -10.727 1 96.06 14 GLU B O 1
ATOM 1421 N N . ASN B 1 15 ? 2.686 10.758 -12.805 1 97.06 15 ASN B N 1
ATOM 1422 C CA . ASN B 1 15 ? 1.354 10.883 -13.383 1 97.06 15 ASN B CA 1
ATOM 1423 C C . ASN B 1 15 ? 0.396 9.836 -12.828 1 97.06 15 ASN B C 1
ATOM 1425 O O . ASN B 1 15 ? -0.77 10.133 -12.555 1 97.06 15 ASN B O 1
ATOM 1429 N N . TYR B 1 16 ? 0.849 8.672 -12.664 1 97.62 16 TYR B N 1
ATOM 1430 C CA . TYR B 1 16 ? -0.039 7.598 -12.227 1 97.62 16 TYR B CA 1
ATOM 1431 C C . TYR B 1 16 ? -0.535 7.848 -10.805 1 97.62 16 TYR B C 1
ATOM 1433 O O . TYR B 1 16 ? -1.663 7.484 -10.461 1 97.62 16 TYR B O 1
ATOM 1441 N N . LEU B 1 17 ? 0.265 8.5 -10.023 1 98.31 17 LEU B N 1
ATOM 1442 C CA . LEU B 1 17 ? -0.168 8.836 -8.672 1 98.31 17 LEU B CA 1
ATOM 1443 C C . LEU B 1 17 ? -1.221 9.938 -8.695 1 98.31 17 LEU B C 1
ATOM 1445 O O . LEU B 1 17 ? -2.193 9.883 -7.941 1 98.31 17 LEU B O 1
ATOM 1449 N N . ARG B 1 18 ? -1.021 10.93 -9.555 1 98.38 18 ARG B N 1
ATOM 1450 C CA . ARG B 1 18 ? -1.997 12.008 -9.695 1 98.38 18 ARG B CA 1
ATOM 1451 C C . ARG B 1 18 ? -3.34 11.469 -10.18 1 98.38 18 ARG B C 1
ATOM 1453 O O . ARG B 1 18 ? -4.391 11.859 -9.672 1 98.38 18 ARG B O 1
ATOM 1460 N N . GLU B 1 19 ? -3.252 10.586 -11.125 1 98.31 19 GLU B N 1
ATOM 1461 C CA . GLU B 1 19 ? -4.469 9.969 -11.641 1 98.31 19 GLU B CA 1
ATOM 1462 C C . GLU B 1 19 ? -5.191 9.172 -10.555 1 98.31 19 GLU B C 1
ATOM 1464 O O . GLU B 1 19 ? -6.414 9.25 -10.43 1 98.31 19 GLU B O 1
ATOM 1469 N N . ALA B 1 20 ? -4.457 8.414 -9.797 1 98.44 20 ALA B N 1
ATOM 1470 C CA . ALA B 1 20 ? -5.043 7.629 -8.719 1 98.44 20 ALA B CA 1
ATOM 1471 C C . ALA B 1 20 ? -5.699 8.531 -7.676 1 98.44 20 ALA B C 1
ATOM 1473 O O . ALA B 1 20 ? -6.82 8.258 -7.234 1 98.44 20 ALA B O 1
ATOM 1474 N N . GLU B 1 21 ? -4.992 9.57 -7.301 1 98.5 21 GLU B N 1
ATOM 1475 C CA . GLU B 1 21 ? -5.562 10.516 -6.348 1 98.5 21 GLU B CA 1
ATOM 1476 C C . GLU B 1 21 ? -6.875 11.094 -6.863 1 98.5 21 GLU B C 1
ATOM 1478 O O . GLU B 1 21 ? -7.852 11.195 -6.117 1 98.5 21 GLU B O 1
ATOM 1483 N N . GLN B 1 22 ? -6.859 11.484 -8.117 1 98.38 22 GLN B N 1
ATOM 1484 C CA . GLN B 1 22 ? -8.07 12.039 -8.719 1 98.38 22 GLN B CA 1
ATOM 1485 C C . GLN B 1 22 ? -9.211 11.031 -8.688 1 98.38 22 GLN B C 1
ATOM 1487 O O . GLN B 1 22 ? -10.352 11.383 -8.375 1 98.38 22 GLN B O 1
ATOM 1492 N N . GLU B 1 23 ? -8.914 9.82 -9 1 98.06 23 GLU B N 1
ATOM 1493 C CA . GLU B 1 23 ? -9.93 8.766 -9.016 1 98.06 23 GLU B CA 1
ATOM 1494 C C . GLU B 1 23 ? -10.547 8.578 -7.633 1 98.06 23 GLU B C 1
ATOM 1496 O O . GLU B 1 23 ? -11.773 8.555 -7.496 1 98.06 23 GLU B O 1
ATOM 1501 N N . PHE B 1 24 ? -9.727 8.461 -6.641 1 98.5 24 PHE B N 1
ATOM 1502 C CA . PHE B 1 24 ? -10.258 8.195 -5.309 1 98.5 24 PHE B CA 1
ATOM 1503 C C . PHE B 1 24 ? -10.906 9.445 -4.723 1 98.5 24 PHE B C 1
ATOM 1505 O O . PHE B 1 24 ? -11.859 9.344 -3.943 1 98.5 24 PHE B O 1
ATOM 1512 N N . THR B 1 25 ? -10.375 10.648 -5.098 1 98.69 25 THR B N 1
ATOM 1513 C CA . THR B 1 25 ? -11.055 11.883 -4.715 1 98.69 25 THR B CA 1
ATOM 1514 C C . THR B 1 25 ? -12.477 11.914 -5.27 1 98.69 25 THR B C 1
ATOM 1516 O O . THR B 1 25 ? -13.422 12.242 -4.551 1 98.69 25 THR B O 1
ATOM 1519 N N . LYS B 1 26 ? -12.562 11.57 -6.535 1 98.5 26 LYS B N 1
ATOM 1520 C CA . LYS B 1 26 ? -13.883 11.516 -7.164 1 98.5 26 LYS B CA 1
ATOM 1521 C C . LYS B 1 26 ? -14.789 10.523 -6.445 1 98.5 26 LYS B C 1
ATOM 1523 O O . LYS B 1 26 ? -15.93 10.852 -6.113 1 98.5 26 LYS B O 1
ATOM 1528 N N . ARG B 1 27 ? -14.352 9.336 -6.16 1 98 27 ARG B N 1
ATOM 1529 C CA . ARG B 1 27 ? -15.133 8.297 -5.488 1 98 27 ARG B CA 1
ATOM 1530 C C . ARG B 1 27 ? -15.562 8.758 -4.098 1 98 27 ARG B C 1
ATOM 1532 O O . ARG B 1 27 ? -16.703 8.547 -3.699 1 98 27 ARG B O 1
ATOM 1539 N N . LEU B 1 28 ? -14.648 9.367 -3.412 1 98.75 28 LEU B N 1
ATOM 1540 C CA . LEU B 1 28 ? -14.891 9.789 -2.035 1 98.75 28 LEU B CA 1
ATOM 1541 C C . LEU B 1 28 ? -15.914 10.914 -1.979 1 98.75 28 LEU B C 1
ATOM 1543 O O . LEU B 1 28 ? -16.516 11.164 -0.932 1 98.75 28 LEU B O 1
ATOM 1547 N N . GLY B 1 29 ? -16.078 11.609 -3.121 1 98.44 29 GLY B N 1
ATOM 1548 C CA . GLY B 1 29 ? -17.047 12.695 -3.197 1 98.44 29 GLY B CA 1
ATOM 1549 C C . GLY B 1 29 ? -18.453 12.266 -2.828 1 98.44 29 GLY B C 1
ATOM 1550 O O . GLY B 1 29 ? -19.266 13.086 -2.389 1 98.44 29 GLY B O 1
ATOM 1551 N N . ALA B 1 30 ? -18.75 10.992 -2.924 1 97.81 30 ALA B N 1
ATOM 1552 C CA . ALA B 1 30 ? -20.062 10.453 -2.605 1 97.81 30 ALA B CA 1
ATOM 1553 C C . ALA B 1 30 ? -20.234 10.25 -1.101 1 97.81 30 ALA B C 1
ATOM 1555 O O . ALA B 1 30 ? -21.344 10.023 -0.614 1 97.81 30 ALA B O 1
ATOM 1556 N N . TYR B 1 31 ? -19.141 10.453 -0.336 1 98 31 TYR B N 1
ATOM 1557 C CA . TYR B 1 31 ? -19.188 10.016 1.054 1 98 31 TYR B CA 1
ATOM 1558 C C . TYR B 1 31 ? -18.797 11.141 1.999 1 98 31 TYR B C 1
ATOM 1560 O O . TYR B 1 31 ? -19.203 11.156 3.162 1 98 31 TYR B O 1
ATOM 1568 N N . CYS B 1 32 ? -17.984 12.07 1.494 1 98.44 32 CYS B N 1
ATOM 1569 C CA . CYS B 1 32 ? -17.438 13.094 2.381 1 98.44 32 CYS B CA 1
ATOM 1570 C C . CYS B 1 32 ? -17.047 14.336 1.594 1 98.44 32 CYS B C 1
ATOM 1572 O O . CYS B 1 32 ? -17.047 14.328 0.362 1 98.44 32 CYS B O 1
ATOM 1574 N N . GLN B 1 33 ? -16.875 15.422 2.312 1 98.62 33 GLN B N 1
ATOM 1575 C CA . GLN B 1 33 ? -16.188 16.594 1.772 1 98.62 33 GLN B CA 1
ATOM 1576 C C . GLN B 1 33 ? -14.672 16.484 1.976 1 98.62 33 GLN B C 1
ATOM 1578 O O . GLN B 1 33 ? -14.18 16.641 3.096 1 98.62 33 GLN B O 1
ATOM 1583 N N . LEU B 1 34 ? -13.977 16.266 0.901 1 98.81 34 LEU B N 1
ATOM 1584 C CA . LEU B 1 34 ? -12.539 16.016 0.976 1 98.81 34 LEU B CA 1
ATOM 1585 C C . LEU B 1 34 ? -11.75 17.234 0.527 1 98.81 34 LEU B C 1
ATOM 1587 O O . LEU B 1 34 ? -12.055 17.844 -0.507 1 98.81 34 LEU B O 1
ATOM 1591 N N . GLU B 1 35 ? -10.812 17.609 1.329 1 98.56 35 GLU B N 1
ATOM 1592 C CA . GLU B 1 35 ? -9.844 18.641 0.976 1 98.56 35 GLU B CA 1
ATOM 1593 C C . GLU B 1 35 ? -8.414 18.141 1.142 1 98.56 35 GLU B C 1
ATOM 1595 O O . GLU B 1 35 ? -8.055 17.609 2.193 1 98.56 35 GLU B O 1
ATOM 1600 N N . ILE B 1 36 ? -7.602 18.297 0.114 1 98.62 36 ILE B N 1
ATOM 1601 C CA . ILE B 1 36 ? -6.188 17.938 0.188 1 98.62 36 ILE B CA 1
ATOM 1602 C C . ILE B 1 36 ? -5.34 19.203 0.258 1 98.62 36 ILE B C 1
ATOM 1604 O O . ILE B 1 36 ? -5.375 20.031 -0.654 1 98.62 36 ILE B O 1
ATOM 1608 N N . ARG B 1 37 ? -4.633 19.359 1.342 1 98.44 37 ARG B N 1
ATOM 1609 C CA . ARG B 1 37 ? -3.73 20.484 1.578 1 98.44 37 ARG B CA 1
ATOM 1610 C C . ARG B 1 37 ? -2.275 20.016 1.569 1 98.44 37 ARG B C 1
ATOM 1612 O O . ARG B 1 37 ? -1.897 19.125 2.322 1 98.44 37 ARG B O 1
ATOM 1619 N N . CYS B 1 38 ? -1.515 20.656 0.747 1 98 38 CYS B N 1
ATOM 1620 C CA . CYS B 1 38 ? -0.13 20.219 0.605 1 98 38 CYS B CA 1
ATOM 1621 C C . CYS B 1 38 ? 0.83 21.391 0.752 1 98 38 CYS B C 1
ATOM 1623 O O . CYS B 1 38 ? 0.547 22.5 0.276 1 98 38 CYS B O 1
ATOM 1625 N N . ILE B 1 39 ? 1.905 21.188 1.398 1 98.19 39 ILE B N 1
ATOM 1626 C CA . ILE B 1 39 ? 3.01 22.141 1.398 1 98.19 39 ILE B CA 1
ATOM 1627 C C . ILE B 1 39 ? 4.047 21.719 0.357 1 98.19 39 ILE B C 1
ATOM 1629 O O . ILE B 1 39 ? 4.09 20.562 -0.059 1 98.19 39 ILE B O 1
ATOM 1633 N N . ASN B 1 40 ? 4.879 22.703 -0.008 1 96.25 40 ASN B N 1
ATOM 1634 C CA . ASN B 1 40 ? 6.078 22.344 -0.755 1 96.25 40 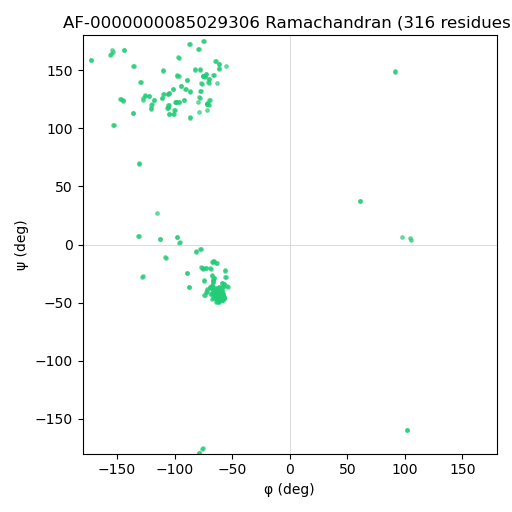ASN B CA 1
ATOM 1635 C C . ASN B 1 40 ? 7.09 21.625 0.124 1 96.25 40 ASN B C 1
ATOM 1637 O O . ASN B 1 40 ? 7.273 21.969 1.29 1 96.25 40 ASN B O 1
ATOM 1641 N N . GLU B 1 41 ? 7.699 20.625 -0.477 1 95.12 41 GLU B N 1
ATOM 1642 C CA . GLU B 1 41 ? 8.75 19.922 0.26 1 95.12 41 GLU B CA 1
ATOM 1643 C C . GLU B 1 41 ? 9.953 20.828 0.496 1 95.12 41 GLU B C 1
ATOM 1645 O O . GLU B 1 41 ? 10.305 21.641 -0.365 1 95.12 41 GLU B O 1
ATOM 1650 N N . GLU B 1 42 ? 10.547 20.609 1.626 1 92.62 42 GLU B N 1
ATOM 1651 C CA . GLU B 1 42 ? 11.82 21.281 1.876 1 92.62 42 GLU B CA 1
ATOM 1652 C C . GLU B 1 42 ? 12.961 20.578 1.137 1 92.62 42 GLU B C 1
ATOM 1654 O O . GLU B 1 42 ? 12.938 19.359 0.951 1 92.62 42 GLU B O 1
ATOM 1659 N N . LYS B 1 43 ? 13.984 21.406 0.783 1 91.44 43 LYS B N 1
ATOM 1660 C CA . LYS B 1 43 ? 15.156 20.828 0.141 1 91.44 43 LYS B CA 1
ATOM 1661 C C . LYS B 1 43 ? 16.062 20.156 1.167 1 91.44 43 LYS B C 1
ATOM 1663 O O . LYS B 1 43 ? 16.375 20.75 2.205 1 91.44 43 LYS B O 1
ATOM 1668 N N . MET B 1 44 ? 16.297 18.938 0.832 1 93.5 44 MET B N 1
ATOM 1669 C CA . MET B 1 44 ? 17.25 18.188 1.662 1 93.5 44 MET B CA 1
ATOM 1670 C C . MET B 1 44 ? 18.578 18.016 0.946 1 93.5 44 MET B C 1
ATOM 1672 O O . MET B 1 44 ? 18.641 17.469 -0.154 1 93.5 44 MET B O 1
ATOM 1676 N N . PRO B 1 45 ? 19.609 18.578 1.563 1 92.06 45 PRO B N 1
ATOM 1677 C CA . PRO B 1 45 ? 20.906 18.344 0.952 1 92.06 45 PRO B CA 1
ATOM 1678 C C . PRO B 1 45 ? 21.281 16.859 0.903 1 92.06 45 PRO B C 1
ATOM 1680 O O . PRO B 1 45 ? 20.75 16.062 1.685 1 92.06 45 PRO B O 1
ATOM 1683 N N . ASP B 1 46 ? 22.078 16.281 -0.005 1 88.06 46 ASP B N 1
ATOM 1684 C CA . ASP B 1 46 ? 22.438 14.883 -0.192 1 88.06 46 ASP B CA 1
ATOM 1685 C C . ASP B 1 46 ? 23.109 14.32 1.055 1 88.06 46 ASP B C 1
ATOM 1687 O O . ASP B 1 46 ? 22.844 13.18 1.451 1 88.06 46 ASP B O 1
ATOM 1691 N N . ASN B 1 47 ? 23.938 15.133 1.649 1 90.81 47 ASN B N 1
ATOM 1692 C CA . ASN B 1 47 ? 24.656 14.711 2.844 1 90.81 47 ASN B CA 1
ATOM 1693 C C . ASN B 1 47 ? 24.547 15.742 3.963 1 90.81 47 ASN B C 1
ATOM 1695 O O . ASN B 1 47 ? 25.547 16.359 4.344 1 90.81 47 ASN B O 1
ATOM 1699 N N . PRO B 1 48 ? 23.359 15.742 4.406 1 93.5 48 PRO B N 1
ATOM 1700 C CA . PRO B 1 48 ? 23.156 16.766 5.426 1 93.5 48 PRO B CA 1
ATOM 1701 C C . PRO B 1 48 ? 23.766 16.391 6.773 1 93.5 48 PRO B C 1
ATOM 1703 O O . PRO B 1 48 ? 23.781 15.219 7.145 1 93.5 48 PRO B O 1
ATOM 1706 N N . SER B 1 49 ? 24.297 17.438 7.527 1 95.44 49 SER B N 1
ATOM 1707 C CA . SER B 1 49 ? 24.625 17.219 8.93 1 95.44 49 SER B CA 1
ATOM 1708 C C . SER B 1 49 ? 23.375 16.922 9.75 1 95.44 49 SER B C 1
ATOM 1710 O O . SER B 1 49 ? 22.266 17.234 9.32 1 95.44 49 SER B O 1
ATOM 1712 N N . PRO B 1 50 ? 23.547 16.266 10.914 1 95.69 50 PRO B N 1
ATOM 1713 C CA . PRO B 1 50 ? 22.391 16.016 11.773 1 95.69 50 PRO B CA 1
ATOM 1714 C C . PRO B 1 50 ? 21.609 17.297 12.094 1 95.69 50 PRO B C 1
ATOM 1716 O O . PRO B 1 50 ? 20.391 17.281 12.133 1 95.69 50 PRO B O 1
ATOM 1719 N N . ALA B 1 51 ? 22.359 18.328 12.25 1 96.25 51 ALA B N 1
ATOM 1720 C CA . ALA B 1 51 ? 21.734 19.609 12.578 1 96.25 51 ALA B CA 1
ATOM 1721 C C . ALA B 1 51 ? 20.891 20.125 11.422 1 96.25 51 ALA B C 1
ATOM 1723 O O . ALA B 1 51 ? 19.75 20.578 11.617 1 96.25 51 ALA B O 1
ATOM 1724 N N . VAL B 1 52 ? 21.406 20.078 10.281 1 96.06 52 VAL B N 1
ATOM 1725 C CA . VAL B 1 52 ? 20.688 20.531 9.094 1 96.06 52 VAL B CA 1
ATOM 1726 C C . VAL B 1 52 ? 19.453 19.672 8.859 1 96.06 52 VAL B C 1
ATOM 1728 O O . VAL B 1 52 ? 18.375 20.188 8.562 1 96.06 52 VAL B O 1
ATOM 1731 N N . LYS B 1 53 ? 19.594 18.375 8.992 1 96 53 LYS B N 1
ATOM 1732 C CA . LYS B 1 53 ? 18.469 17.453 8.852 1 96 53 LYS B CA 1
ATOM 1733 C C . LYS B 1 53 ? 17.359 17.797 9.836 1 96 53 LYS B C 1
ATOM 1735 O O . LYS B 1 53 ? 16.188 17.875 9.461 1 96 53 LYS B O 1
ATOM 1740 N N . ALA B 1 54 ? 17.781 18.016 11.031 1 97.06 54 ALA B N 1
ATOM 1741 C CA . ALA B 1 54 ? 16.812 18.359 12.078 1 97.06 54 ALA B CA 1
ATOM 1742 C C . ALA B 1 54 ? 16.078 19.656 11.75 1 97.06 54 ALA B C 1
ATOM 1744 O O . ALA B 1 54 ? 14.859 19.75 11.969 1 97.06 54 ALA B O 1
ATOM 1745 N N . GLN B 1 55 ? 16.766 20.609 11.273 1 97 55 GLN B N 1
ATOM 1746 C CA . GLN B 1 55 ? 16.172 21.891 10.938 1 97 55 GLN B CA 1
ATOM 1747 C C . GLN B 1 55 ? 15.18 21.766 9.789 1 97 55 GLN B C 1
ATOM 1749 O O . GLN B 1 55 ? 14.102 22.359 9.82 1 97 55 GLN B O 1
ATOM 1754 N N . VAL B 1 56 ? 15.586 21.031 8.789 1 96.38 56 VAL B N 1
ATOM 1755 C CA . VAL B 1 56 ? 14.719 20.828 7.637 1 96.38 56 VAL B CA 1
ATOM 1756 C C . VAL B 1 56 ? 13.43 20.141 8.078 1 96.38 56 VAL B C 1
ATOM 1758 O O . VAL B 1 56 ? 12.336 20.547 7.695 1 96.38 56 VAL B O 1
ATOM 1761 N N . LEU B 1 57 ? 13.562 19.109 8.953 1 96.94 57 LEU B N 1
ATOM 1762 C CA . LEU B 1 57 ? 12.406 18.375 9.453 1 96.94 57 LEU B CA 1
ATOM 1763 C C . LEU B 1 57 ? 11.5 19.297 10.273 1 96.94 57 LEU B C 1
ATOM 1765 O O . LEU B 1 57 ? 10.273 19.234 10.156 1 96.94 57 LEU B O 1
ATOM 1769 N N . ALA B 1 58 ? 12.133 20.125 11.07 1 97.88 58 ALA B N 1
ATOM 1770 C CA . ALA B 1 58 ? 11.367 21.047 11.922 1 97.88 58 ALA B CA 1
ATOM 1771 C C . ALA B 1 58 ? 10.57 22.031 11.086 1 97.88 58 ALA B C 1
ATOM 1773 O O . ALA B 1 58 ? 9.391 22.281 11.359 1 97.88 58 ALA B O 1
ATOM 1774 N N . ARG B 1 59 ? 11.18 22.562 10.094 1 97.88 59 ARG B N 1
ATOM 1775 C CA . ARG B 1 59 ? 10.516 23.531 9.227 1 97.88 59 ARG B CA 1
ATOM 1776 C C . ARG B 1 59 ? 9.344 22.891 8.492 1 97.88 59 ARG B C 1
ATOM 1778 O O . ARG B 1 59 ? 8.25 23.453 8.445 1 97.88 59 ARG B O 1
ATOM 1785 N N . GLU B 1 60 ? 9.602 21.781 7.91 1 98 60 GLU B N 1
ATOM 1786 C CA . GLU B 1 60 ? 8.555 21.078 7.176 1 98 60 GLU B CA 1
ATOM 1787 C C . GLU B 1 60 ? 7.402 20.688 8.102 1 98 60 GLU B C 1
ATOM 1789 O O . GLU B 1 60 ? 6.234 20.859 7.75 1 98 60 GLU B O 1
ATOM 1794 N N . THR B 1 61 ? 7.738 20.188 9.289 1 98.38 61 THR B N 1
ATOM 1795 C CA . THR B 1 61 ? 6.73 19.797 10.273 1 98.38 61 THR B CA 1
ATOM 1796 C C . THR B 1 61 ? 5.871 20.984 10.664 1 98.38 61 THR B C 1
ATOM 1798 O O . THR B 1 61 ? 4.645 20.891 10.734 1 98.38 61 THR B O 1
ATOM 1801 N N . ASP B 1 62 ? 6.527 22.125 10.867 1 98.5 62 ASP B N 1
ATOM 1802 C CA . ASP B 1 62 ? 5.812 23.344 11.227 1 98.5 62 ASP B CA 1
ATOM 1803 C C . ASP B 1 62 ? 4.812 23.75 10.141 1 98.5 62 ASP B C 1
ATOM 1805 O O . ASP B 1 62 ? 3.686 24.141 10.445 1 98.5 62 ASP B O 1
ATOM 1809 N N . ARG B 1 63 ? 5.227 23.672 8.953 1 98.56 63 ARG B N 1
ATOM 1810 C CA . ARG B 1 63 ? 4.355 24.047 7.84 1 98.56 63 ARG B CA 1
ATOM 1811 C C . ARG B 1 63 ? 3.186 23.078 7.715 1 98.56 63 ARG B C 1
ATOM 1813 O O . ARG B 1 63 ? 2.066 23.484 7.398 1 98.56 63 ARG B O 1
ATOM 1820 N N . ILE B 1 64 ? 3.41 21.75 7.973 1 98.69 64 ILE B N 1
ATOM 1821 C CA . ILE B 1 64 ? 2.33 20.766 7.93 1 98.69 64 ILE B CA 1
ATOM 1822 C C . ILE B 1 64 ? 1.331 21.047 9.047 1 98.69 64 ILE B C 1
ATOM 1824 O O . ILE B 1 64 ? 0.118 20.984 8.844 1 98.69 64 ILE B O 1
ATOM 1828 N N . LEU B 1 65 ? 1.875 21.391 10.234 1 98.75 65 LEU B N 1
ATOM 1829 C CA . LEU B 1 65 ? 1.022 21.688 11.375 1 98.75 65 LEU B CA 1
ATOM 1830 C C . LEU B 1 65 ? 0.055 22.812 11.055 1 98.75 65 LEU B C 1
ATOM 1832 O O . LEU B 1 65 ? -1.098 22.797 11.492 1 98.75 65 LEU B O 1
ATOM 1836 N N . LYS B 1 66 ? 0.491 23.734 10.25 1 98.5 66 LYS B N 1
ATOM 1837 C CA . LYS B 1 66 ? -0.311 24.906 9.914 1 98.5 66 LYS B CA 1
ATOM 1838 C C . LYS B 1 66 ? -1.459 24.547 8.977 1 98.5 66 LYS B C 1
ATOM 1840 O O . LYS B 1 66 ? -2.416 25.297 8.828 1 98.5 66 LYS B O 1
ATOM 1845 N N . LEU B 1 67 ? -1.339 23.406 8.297 1 98.69 67 LEU B N 1
ATOM 1846 C CA . LEU B 1 67 ? -2.396 22.953 7.398 1 98.69 67 LEU B CA 1
ATOM 1847 C C . LEU B 1 67 ? -3.557 22.344 8.188 1 98.69 67 LEU B C 1
ATOM 1849 O O . LEU B 1 67 ? -4.648 22.156 7.641 1 98.69 67 LEU B O 1
ATOM 1853 N N . ILE B 1 68 ? -3.316 21.938 9.453 1 98.69 68 ILE B N 1
ATOM 1854 C CA . ILE B 1 68 ? -4.289 21.172 10.234 1 98.69 68 ILE B CA 1
ATOM 1855 C C . ILE B 1 68 ? -5.344 22.125 10.805 1 98.69 68 ILE B C 1
ATOM 1857 O O . ILE B 1 68 ? -5.027 23.031 11.578 1 98.69 68 ILE B O 1
ATOM 1861 N N . PRO B 1 69 ? -6.527 21.875 10.492 1 98.12 69 PRO B N 1
ATOM 1862 C CA . PRO B 1 69 ? -7.59 22.703 11.07 1 98.12 69 PRO B CA 1
ATOM 1863 C C . PRO B 1 69 ? -7.68 22.578 12.586 1 98.12 69 PRO B C 1
ATOM 1865 O O . PRO B 1 69 ? -7.492 21.5 13.133 1 98.12 69 PRO B O 1
ATOM 1868 N N . GLU B 1 70 ? -7.891 23.578 13.438 1 92.25 70 GLU B N 1
ATOM 1869 C CA . GLU B 1 70 ? -7.832 23.672 14.891 1 92.25 70 GLU B CA 1
ATOM 1870 C C . GLU B 1 70 ? -8.766 22.672 15.555 1 92.25 70 GLU B C 1
ATOM 1872 O O . GLU B 1 70 ? -8.406 22.047 16.562 1 92.25 70 GLU B O 1
ATOM 1877 N N . HIS B 1 71 ? -9.93 22.344 15.055 1 92.69 71 HIS B N 1
ATOM 1878 C CA . HIS B 1 71 ? -10.891 21.5 15.766 1 92.69 71 HIS B CA 1
ATOM 1879 C C . HIS B 1 71 ? -11.117 20.188 15.039 1 92.69 71 HIS B C 1
ATOM 1881 O O . HIS B 1 71 ? -12.109 19.5 15.281 1 92.69 71 HIS B O 1
ATOM 1887 N N . SER B 1 72 ? -10.102 19.859 14.359 1 97.88 72 SER B N 1
ATOM 1888 C CA . SER B 1 72 ? -10.258 18.578 13.68 1 97.88 72 SER B CA 1
ATOM 1889 C C . SER B 1 72 ? -9.602 17.453 14.477 1 97.88 72 SER B C 1
ATOM 1891 O O . SER B 1 72 ? -8.68 17.688 15.258 1 97.88 72 SER B O 1
ATOM 1893 N N . PHE B 1 73 ? -10.203 16.234 14.438 1 98.81 73 PHE B N 1
ATOM 1894 C CA . PHE B 1 73 ? -9.594 15.016 14.953 1 98.81 73 PHE B CA 1
ATOM 1895 C C . PHE B 1 73 ? -8.445 14.562 14.047 1 98.81 73 PHE B C 1
ATOM 1897 O O . PHE B 1 73 ? -8.648 14.328 12.852 1 98.81 73 PHE B O 1
ATOM 1904 N N . VAL B 1 74 ? -7.215 14.43 14.578 1 98.94 74 VAL B N 1
ATOM 1905 C CA . VAL B 1 74 ? -6.023 14.289 13.75 1 98.94 74 VAL B CA 1
ATOM 1906 C C . VAL B 1 74 ? -5.527 12.844 13.797 1 98.94 74 VAL B C 1
ATOM 1908 O O . VAL B 1 74 ? -5.219 12.32 14.867 1 98.94 74 VAL B O 1
ATOM 1911 N N . VAL B 1 75 ? -5.48 12.211 12.656 1 98.94 75 VAL B N 1
ATOM 1912 C CA . VAL B 1 75 ? -4.883 10.891 12.461 1 98.94 75 VAL B CA 1
ATOM 1913 C C . VAL B 1 75 ? -3.537 11.031 11.758 1 98.94 75 VAL B C 1
ATOM 1915 O O . VAL B 1 75 ? -3.479 11.398 10.586 1 98.94 75 VAL B O 1
ATOM 1918 N N . LEU B 1 76 ? -2.471 10.734 12.453 1 98.94 76 LEU B N 1
ATOM 1919 C CA . LEU B 1 76 ? -1.124 10.805 11.898 1 98.94 76 LEU B CA 1
ATOM 1920 C C . LEU B 1 76 ? -0.668 9.43 11.406 1 98.94 76 LEU B C 1
ATOM 1922 O O . LEU B 1 76 ? -0.704 8.453 12.164 1 98.94 76 LEU B O 1
ATOM 1926 N N . LEU B 1 77 ? -0.321 9.359 10.141 1 98.75 77 LEU B N 1
ATOM 1927 C CA . LEU B 1 77 ? 0.338 8.141 9.672 1 98.75 77 LEU B CA 1
ATOM 1928 C C . LEU B 1 77 ? 1.764 8.062 10.203 1 98.75 77 LEU B C 1
ATOM 1930 O O . LEU B 1 77 ? 2.574 8.953 9.969 1 98.75 77 LEU B O 1
ATOM 1934 N N . ASP B 1 78 ? 2.012 7.027 10.914 1 98.19 78 ASP B N 1
ATOM 1935 C CA . ASP B 1 78 ? 3.236 6.844 11.68 1 98.19 78 ASP B CA 1
ATOM 1936 C C . ASP B 1 78 ? 3.67 5.379 11.688 1 98.19 78 ASP B C 1
ATOM 1938 O O . ASP B 1 78 ? 2.902 4.504 12.086 1 98.19 78 ASP B O 1
ATOM 1942 N N . LEU B 1 79 ? 4.895 5.137 11.258 1 97 79 LEU B N 1
ATOM 1943 C CA . LEU B 1 79 ? 5.398 3.768 11.211 1 97 79 LEU B CA 1
ATOM 1944 C C . LEU B 1 79 ? 5.293 3.107 12.586 1 97 79 LEU B C 1
ATOM 1946 O O . LEU B 1 79 ? 5.121 1.89 12.68 1 97 79 LEU B O 1
ATOM 1950 N N . LYS B 1 80 ? 5.348 3.906 13.641 1 96.94 80 LYS B N 1
ATOM 1951 C CA . LYS B 1 80 ? 5.336 3.381 15 1 96.94 80 LYS B CA 1
ATOM 1952 C C . LYS B 1 80 ? 3.936 3.445 15.602 1 96.94 80 LYS B C 1
ATOM 1954 O O . LYS B 1 80 ? 3.76 3.227 16.797 1 96.94 80 LYS B O 1
ATOM 1959 N N . GLY B 1 81 ? 2.959 3.812 14.812 1 98.38 81 GLY B N 1
ATOM 1960 C CA . GLY B 1 81 ? 1.584 3.877 15.281 1 98.38 81 GLY B CA 1
ATOM 1961 C C . GLY B 1 81 ? 0.937 2.512 15.414 1 98.38 81 GLY B C 1
ATOM 1962 O O . GLY B 1 81 ? 1.606 1.485 15.289 1 98.38 81 GLY B O 1
ATOM 1963 N N . LYS B 1 82 ? -0.312 2.52 15.742 1 98.5 82 LYS B N 1
ATOM 1964 C CA . LYS B 1 82 ? -1.094 1.295 15.891 1 98.5 82 LYS B CA 1
ATOM 1965 C C . LYS B 1 82 ? -1.493 0.73 14.531 1 98.5 82 LYS B C 1
ATOM 1967 O O . LYS B 1 82 ? -1.938 1.471 13.656 1 98.5 82 LYS B O 1
ATOM 1972 N N . GLU B 1 83 ? -1.287 -0.508 14.367 1 98.56 83 GLU B N 1
ATOM 1973 C CA . GLU B 1 83 ? -1.79 -1.181 13.172 1 98.56 83 GLU B CA 1
ATOM 1974 C C . GLU B 1 83 ? -3.225 -1.661 13.367 1 98.56 83 GLU B C 1
ATOM 1976 O O . GLU B 1 83 ? -3.533 -2.307 14.375 1 98.56 83 GLU B O 1
ATOM 1981 N N . ILE B 1 84 ? -4.012 -1.347 12.422 1 98.62 84 ILE B N 1
ATOM 1982 C CA . ILE B 1 84 ? -5.402 -1.786 12.461 1 98.62 84 ILE B CA 1
ATOM 1983 C C . ILE B 1 84 ? -5.816 -2.326 11.102 1 98.62 84 ILE B C 1
ATOM 1985 O O . ILE B 1 84 ? -5.238 -1.957 10.078 1 98.62 84 ILE B O 1
ATOM 1989 N N . SER B 1 85 ? -6.77 -3.215 11.062 1 98.69 85 SER B N 1
ATOM 1990 C CA . SER B 1 85 ? -7.285 -3.768 9.812 1 98.69 85 SER B CA 1
ATOM 1991 C C . SER B 1 85 ? -8.258 -2.807 9.141 1 98.69 85 SER B C 1
ATOM 1993 O O . SER B 1 85 ? -8.688 -1.823 9.75 1 98.69 85 SER B O 1
ATOM 1995 N N . SER B 1 86 ? -8.594 -3.09 7.906 1 98.69 86 SER B N 1
ATOM 1996 C CA . SER B 1 86 ? -9.562 -2.258 7.191 1 98.69 86 SER B CA 1
ATOM 1997 C C . SER B 1 86 ? -10.906 -2.236 7.906 1 98.69 86 SER B C 1
ATOM 1999 O O . SER B 1 86 ? -11.5 -1.173 8.094 1 98.69 86 SER B O 1
ATOM 2001 N N . PRO B 1 87 ? -11.445 -3.395 8.375 1 98.56 87 PRO B N 1
ATOM 2002 C CA . PRO B 1 87 ? -12.688 -3.342 9.156 1 98.56 87 PRO B CA 1
ATOM 2003 C C . PRO B 1 87 ? -12.547 -2.537 10.445 1 98.56 87 PRO B C 1
ATOM 2005 O O . PRO B 1 87 ? -13.461 -1.808 10.82 1 98.56 87 PRO B O 1
ATOM 2008 N N . GLN B 1 88 ? -11.422 -2.648 11.047 1 98.88 88 GLN B N 1
ATOM 2009 C CA . GLN B 1 88 ? -11.188 -1.882 12.266 1 98.88 88 GLN B CA 1
ATOM 2010 C C . GLN B 1 88 ? -11.133 -0.385 11.969 1 98.88 88 GLN B C 1
ATOM 2012 O O . GLN B 1 88 ? -11.609 0.426 12.773 1 98.88 88 GLN B O 1
ATOM 2017 N N . LEU B 1 89 ? -10.531 0.002 10.852 1 98.81 89 LEU B N 1
ATOM 2018 C CA . LEU B 1 89 ? -10.539 1.402 10.445 1 98.81 89 LEU B CA 1
ATOM 2019 C C . LEU B 1 89 ? -11.969 1.902 10.266 1 98.81 89 LEU B C 1
ATOM 2021 O O . LEU B 1 89 ? -12.32 2.986 10.742 1 98.81 89 LEU B O 1
ATOM 2025 N N . ALA B 1 90 ? -12.75 1.123 9.594 1 98.81 90 ALA B N 1
ATOM 2026 C CA . ALA B 1 90 ? -14.148 1.489 9.383 1 98.81 90 ALA B CA 1
ATOM 2027 C C . ALA B 1 90 ? -14.875 1.682 10.711 1 98.81 90 ALA B C 1
ATOM 2029 O O . ALA B 1 90 ? -15.602 2.658 10.891 1 98.81 90 ALA B O 1
ATOM 2030 N N . GLU B 1 91 ? -14.656 0.725 11.594 1 98.75 91 GLU B N 1
ATOM 2031 C CA . GLU B 1 91 ? -15.273 0.793 12.922 1 98.75 91 GLU B CA 1
ATOM 2032 C C . GLU B 1 91 ? -14.836 2.053 13.664 1 98.75 91 GLU B C 1
ATOM 2034 O O . GLU B 1 91 ? -15.664 2.742 14.266 1 98.75 91 GLU B O 1
ATOM 2039 N N . LYS B 1 92 ? -13.586 2.352 13.617 1 98.56 92 LYS B N 1
ATOM 2040 C CA . LYS B 1 92 ? -13.055 3.533 14.297 1 98.56 92 LYS B CA 1
ATOM 2041 C C . LYS B 1 92 ? -13.656 4.812 13.711 1 98.56 92 LYS B C 1
ATOM 2043 O O . LYS B 1 92 ? -14.086 5.695 14.445 1 98.56 92 LYS B O 1
ATOM 2048 N N . MET B 1 93 ? -13.633 4.898 12.406 1 98.56 93 MET B N 1
ATOM 2049 C CA . MET B 1 93 ? -14.195 6.078 11.75 1 98.56 93 MET B CA 1
ATOM 2050 C C . MET B 1 93 ? -15.664 6.25 12.109 1 98.56 93 MET B C 1
ATOM 2052 O O . MET B 1 93 ? -16.109 7.359 12.398 1 98.56 93 MET B O 1
ATOM 2056 N N . GLU B 1 94 ? -16.375 5.148 12.117 1 98.12 94 GLU B N 1
ATOM 2057 C CA . GLU B 1 94 ? -17.781 5.191 12.516 1 98.12 94 GLU B CA 1
ATOM 2058 C C . GLU B 1 94 ? -17.938 5.672 13.953 1 98.12 94 GLU B C 1
ATOM 2060 O O . GLU B 1 94 ? -18.781 6.512 14.25 1 98.12 94 GLU B O 1
ATOM 2065 N N . GLN B 1 95 ? -17.125 5.121 14.781 1 98.38 95 GLN B N 1
ATOM 2066 C CA . GLN B 1 95 ? -17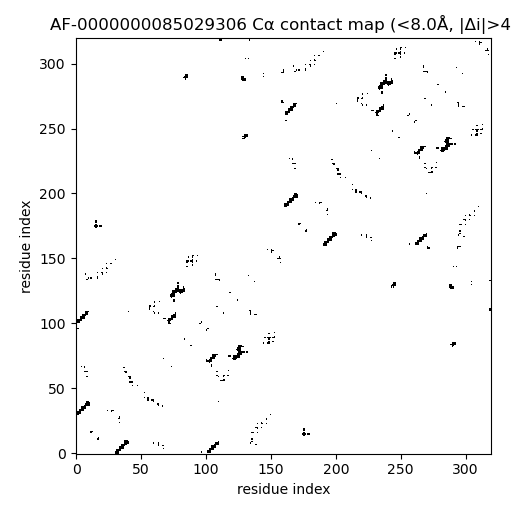.141 5.52 16.188 1 98.38 95 GLN B CA 1
ATOM 2067 C C . GLN B 1 95 ? -16.844 7.008 16.344 1 98.38 95 GLN B C 1
ATOM 2069 O O . GLN B 1 95 ? -17.516 7.703 17.094 1 98.38 95 GLN B O 1
ATOM 2074 N N . TRP B 1 96 ? -15.805 7.516 15.617 1 98.06 96 TRP B N 1
ATOM 2075 C CA . TRP B 1 96 ? -15.461 8.93 15.672 1 98.06 96 TRP B CA 1
ATOM 2076 C C . TRP B 1 96 ? -16.641 9.797 15.242 1 98.06 96 TRP B C 1
ATOM 2078 O O . TRP B 1 96 ? -16.953 10.797 15.883 1 98.06 96 TRP B O 1
ATOM 2088 N N . MET B 1 97 ? -17.328 9.406 14.227 1 96.5 97 MET B N 1
ATOM 2089 C CA . MET B 1 97 ? -18.469 10.156 13.711 1 96.5 97 MET B CA 1
ATOM 2090 C C . MET B 1 97 ? -19.609 10.156 14.711 1 96.5 97 MET B C 1
ATOM 2092 O O . MET B 1 97 ? -20.25 11.188 14.945 1 96.5 97 MET B O 1
ATOM 2096 N N . VAL B 1 98 ? -19.875 9.055 15.328 1 96.38 98 VAL B N 1
ATOM 2097 C CA . VAL B 1 98 ? -20.953 8.914 16.297 1 96.38 98 VAL B CA 1
ATOM 2098 C C . VAL B 1 98 ? -20.656 9.758 17.531 1 96.38 98 VAL B C 1
ATOM 2100 O O . VAL B 1 98 ? -21.562 10.312 18.141 1 96.38 98 VAL B O 1
ATOM 2103 N N . GLU B 1 99 ? -19.406 9.898 17.859 1 97 99 GLU B N 1
ATOM 2104 C CA . GLU B 1 99 ? -18.969 10.672 19.016 1 97 99 GLU B CA 1
ATOM 2105 C C . GLU B 1 99 ? -19.016 12.172 18.734 1 97 99 GLU B C 1
ATOM 2107 O O . GLU B 1 99 ? -18.672 12.984 19.594 1 97 99 GLU B O 1
ATOM 2112 N N . GLY B 1 100 ? -19.328 12.562 17.594 1 96 100 GLY B N 1
ATOM 2113 C CA . GLY B 1 100 ? -19.578 13.961 17.281 1 96 100 GLY B CA 1
ATOM 2114 C C . GLY B 1 100 ? -18.453 14.617 16.516 1 96 100 GLY B C 1
ATOM 2115 O O . GLY B 1 100 ? -18.469 15.828 16.281 1 96 100 GLY B O 1
ATOM 2116 N N . ILE B 1 101 ? -17.469 13.828 16.141 1 97.19 101 ILE B N 1
ATOM 2117 C CA . ILE B 1 101 ? -16.391 14.375 15.328 1 97.19 101 ILE B CA 1
ATOM 2118 C C . ILE B 1 101 ? -16.906 14.664 13.922 1 97.19 101 ILE B C 1
ATOM 2120 O O . ILE B 1 101 ? -17.359 13.75 13.219 1 97.19 101 ILE B O 1
ATOM 2124 N N . SER B 1 102 ? -16.797 15.922 13.547 1 97.25 102 SER B N 1
ATOM 2125 C CA . SER B 1 102 ? -17.344 16.312 12.25 1 97.25 102 SER B CA 1
ATOM 2126 C C . SER B 1 102 ? -16.219 16.594 11.25 1 97.25 102 SER B C 1
ATOM 2128 O O . SER B 1 102 ? -16.484 16.781 10.055 1 97.25 102 SER B O 1
ATOM 2130 N N . HIS B 1 103 ? -14.945 16.672 11.758 1 98.69 103 HIS B N 1
ATOM 2131 C CA . HIS B 1 103 ? -13.797 16.953 10.906 1 98.69 103 HIS B CA 1
ATOM 2132 C C . HIS B 1 103 ? -12.625 16.047 11.242 1 98.69 103 HIS B C 1
ATOM 2134 O O . HIS B 1 103 ? -12.094 16.109 12.359 1 98.69 103 HIS B O 1
ATOM 2140 N N . LEU B 1 104 ? -12.281 15.18 10.305 1 98.81 104 LEU B N 1
ATOM 2141 C CA . LEU B 1 104 ? -11.109 14.32 10.414 1 98.81 104 LEU B CA 1
ATOM 2142 C C . LEU B 1 104 ? -9.953 14.867 9.578 1 98.81 104 LEU B C 1
ATOM 2144 O O . LEU B 1 104 ? -10.148 15.281 8.43 1 98.81 104 LEU B O 1
ATOM 2148 N N . THR B 1 105 ? -8.758 14.922 10.117 1 98.94 105 THR B N 1
ATOM 2149 C CA . THR B 1 105 ? -7.559 15.297 9.375 1 98.94 105 THR B CA 1
ATOM 2150 C C . THR B 1 105 ? -6.531 14.164 9.398 1 98.94 105 THR B C 1
ATOM 2152 O O . THR B 1 105 ? -6.059 13.773 10.469 1 98.94 105 THR B O 1
ATOM 2155 N N . PHE B 1 106 ? -6.246 13.68 8.242 1 98.94 106 PHE B N 1
ATOM 2156 C CA . PHE B 1 106 ? -5.156 12.727 8.086 1 98.94 106 PHE B CA 1
ATOM 2157 C C . PHE B 1 106 ? -3.865 13.438 7.695 1 98.94 106 PHE B C 1
ATOM 2159 O O . PHE B 1 106 ? -3.871 14.312 6.832 1 98.94 106 PHE B O 1
ATOM 2166 N N . VAL B 1 107 ? -2.756 13.023 8.352 1 98.94 107 VAL B N 1
ATOM 2167 C CA . VAL B 1 107 ? -1.496 13.727 8.148 1 98.94 107 VAL B CA 1
ATOM 2168 C C . VAL B 1 107 ? -0.433 12.758 7.645 1 98.94 107 VAL B C 1
ATOM 2170 O O . VAL B 1 107 ? -0.244 11.68 8.219 1 98.94 107 VAL B O 1
ATOM 2173 N N . ILE B 1 108 ? 0.194 13.117 6.562 1 98.5 108 ILE B N 1
ATOM 2174 C CA . ILE B 1 108 ? 1.319 12.383 5.992 1 98.5 108 ILE B CA 1
ATOM 2175 C C . ILE B 1 108 ? 2.564 13.266 5.996 1 98.5 108 ILE B C 1
ATOM 2177 O O . ILE B 1 108 ? 2.559 14.367 5.438 1 98.5 108 ILE B O 1
ATOM 2181 N N . GLY B 1 109 ? 3.617 12.797 6.605 1 97.38 109 GLY B N 1
ATOM 2182 C CA . GLY B 1 109 ? 4.871 13.531 6.641 1 97.38 109 GLY B CA 1
ATOM 2183 C C . GLY B 1 109 ? 5.621 13.5 5.32 1 97.38 109 GLY B C 1
ATOM 2184 O O . GLY B 1 109 ? 5.227 12.789 4.395 1 97.38 109 GLY B O 1
ATOM 2185 N N . GLY B 1 110 ? 6.707 14.234 5.285 1 96 110 GLY B N 1
ATOM 2186 C CA . GLY B 1 110 ? 7.539 14.305 4.098 1 96 110 GLY B CA 1
ATOM 2187 C C . GLY B 1 110 ? 8.445 13.094 3.934 1 96 110 GLY B C 1
ATOM 2188 O O . GLY B 1 110 ? 8.383 12.156 4.727 1 96 110 GLY B O 1
ATOM 2189 N N . PRO B 1 111 ? 9.258 13.117 2.852 1 94.56 111 PRO B N 1
ATOM 2190 C CA . PRO B 1 111 ? 10.07 11.945 2.514 1 94.56 111 PRO B CA 1
ATOM 2191 C C . PRO B 1 111 ? 11.109 11.617 3.584 1 94.56 111 PRO B C 1
ATOM 2193 O O . PRO B 1 111 ? 11.625 10.5 3.623 1 94.56 111 PRO B O 1
ATOM 2196 N N . PHE B 1 112 ? 11.383 12.539 4.477 1 94.44 112 PHE B N 1
ATOM 2197 C CA . PHE B 1 112 ? 12.43 12.289 5.457 1 94.44 112 PHE B CA 1
ATOM 2198 C C . PHE B 1 112 ? 11.852 12.164 6.859 1 94.44 112 PHE B C 1
ATOM 2200 O O . PHE B 1 112 ? 12.594 12.086 7.84 1 94.44 112 PHE B O 1
ATOM 2207 N N . GLY B 1 113 ? 10.508 12.195 6.922 1 95.25 113 GLY B N 1
ATOM 2208 C CA . GLY B 1 113 ? 9.852 12.055 8.211 1 95.25 113 GLY B CA 1
ATOM 2209 C C . GLY B 1 113 ? 9.359 13.375 8.773 1 95.25 113 GLY B C 1
ATOM 2210 O O . GLY B 1 113 ? 9.031 14.297 8.023 1 95.25 113 GLY B O 1
ATOM 2211 N N . TYR B 1 114 ? 9.148 13.43 10.039 1 97.69 114 TYR B N 1
ATOM 2212 C CA . TYR B 1 114 ? 8.625 14.602 10.742 1 97.69 114 TYR B CA 1
ATOM 2213 C C . TYR B 1 114 ? 9.07 14.602 12.195 1 97.69 114 TYR B C 1
ATOM 2215 O O . TYR B 1 114 ? 9.641 13.617 12.68 1 97.69 114 TYR B O 1
ATOM 2223 N N . THR B 1 115 ? 8.898 15.703 12.875 1 97.81 115 THR B N 1
ATOM 2224 C CA . THR B 1 115 ? 9.297 15.828 14.273 1 97.81 115 THR B CA 1
ATOM 2225 C C . THR B 1 115 ? 8.172 15.359 15.195 1 97.81 115 THR B C 1
ATOM 2227 O O . THR B 1 115 ? 7.059 15.086 14.742 1 97.81 115 THR B O 1
ATOM 2230 N N . ASP B 1 116 ? 8.484 15.281 16.484 1 98.25 116 ASP B N 1
ATOM 2231 C CA . ASP B 1 116 ? 7.531 14.812 17.484 1 98.25 116 ASP B CA 1
ATOM 2232 C C . ASP B 1 116 ? 6.359 15.781 17.625 1 98.25 116 ASP B C 1
ATOM 2234 O O . ASP B 1 116 ? 5.32 15.43 18.188 1 98.25 116 ASP B O 1
ATOM 2238 N N . ALA B 1 117 ? 6.484 16.953 17.109 1 98.5 117 ALA B N 1
ATOM 2239 C CA . ALA B 1 117 ? 5.41 17.938 17.172 1 98.5 117 ALA B CA 1
ATOM 2240 C C . ALA B 1 117 ? 4.137 17.406 16.531 1 98.5 117 ALA B C 1
ATOM 2242 O O . ALA B 1 117 ? 3.033 17.641 17.016 1 98.5 117 ALA B O 1
ATOM 2243 N N . LEU B 1 118 ? 4.273 16.656 15.469 1 98.56 118 LEU B N 1
ATOM 2244 C CA . LEU B 1 118 ? 3.107 16.078 14.82 1 98.56 118 LEU B CA 1
ATOM 2245 C C . LEU B 1 118 ? 2.512 14.953 15.664 1 98.56 118 LEU B C 1
ATOM 2247 O O . LEU B 1 118 ? 1.29 14.781 15.703 1 98.56 118 LEU B O 1
ATOM 2251 N N . ARG B 1 119 ? 3.395 14.141 16.297 1 98.5 119 ARG B N 1
ATOM 2252 C CA . ARG B 1 119 ? 2.914 13.062 17.156 1 98.5 119 ARG B CA 1
ATOM 2253 C C . ARG B 1 119 ? 2.131 13.617 18.344 1 98.5 119 ARG B C 1
ATOM 2255 O O . ARG B 1 119 ? 1.124 13.039 18.75 1 98.5 119 ARG B O 1
ATOM 2262 N N . LYS B 1 120 ? 2.609 14.75 18.859 1 98.31 120 LYS B N 1
ATOM 2263 C CA . LYS B 1 120 ? 1.939 15.398 19.969 1 98.31 120 LYS B CA 1
ATOM 2264 C C . LYS B 1 120 ? 0.578 15.945 19.562 1 98.31 120 LYS B C 1
ATOM 2266 O O . LYS B 1 120 ? -0.371 15.93 20.344 1 98.31 120 LYS B O 1
ATOM 2271 N N . ARG B 1 121 ? 0.493 16.422 18.328 1 98.38 121 ARG B N 1
ATOM 2272 C CA . ARG B 1 121 ? -0.744 17 17.797 1 98.38 121 ARG B CA 1
ATOM 2273 C C . ARG B 1 121 ? -1.751 15.906 17.453 1 98.38 121 ARG B C 1
ATOM 2275 O O . ARG B 1 121 ? -2.959 16.156 17.438 1 98.38 121 ARG B O 1
ATOM 2282 N N . ALA B 1 122 ? -1.375 14.703 17.266 1 98.75 122 ALA B N 1
ATOM 2283 C CA . ALA B 1 122 ? -2.207 13.617 16.766 1 98.75 122 ALA B CA 1
ATOM 2284 C C . ALA B 1 122 ? -3.141 13.094 17.844 1 98.75 122 ALA B C 1
ATOM 2286 O O . ALA B 1 122 ? -2.74 12.969 19.016 1 98.75 122 ALA B O 1
ATOM 2287 N N . ASP B 1 123 ? -4.332 12.836 17.453 1 98.75 123 ASP B N 1
ATOM 2288 C CA . ASP B 1 123 ? -5.281 12.172 18.344 1 98.75 123 ASP B CA 1
ATOM 2289 C C . ASP B 1 123 ? -5.188 10.648 18.203 1 98.75 123 ASP B C 1
ATOM 2291 O O . ASP B 1 123 ? -5.559 9.914 19.109 1 98.75 123 ASP B O 1
ATOM 2295 N N . PHE B 1 124 ? -4.742 10.195 17.094 1 98.81 124 PHE B N 1
ATOM 2296 C CA . PHE B 1 124 ? -4.523 8.789 16.766 1 98.81 124 PHE B CA 1
ATOM 2297 C C . PHE B 1 124 ? -3.328 8.625 15.844 1 98.81 124 PHE B C 1
ATOM 2299 O O . PHE B 1 124 ? -3.191 9.359 14.859 1 98.81 124 PHE B O 1
ATOM 2306 N N . ARG B 1 125 ? -2.383 7.82 16.203 1 98.88 125 ARG B N 1
ATOM 2307 C CA . ARG B 1 125 ? -1.254 7.469 15.344 1 98.88 125 ARG B CA 1
ATOM 2308 C C . ARG B 1 125 ? -1.471 6.113 14.68 1 98.88 125 ARG B C 1
ATOM 2310 O O . ARG B 1 125 ? -1.659 5.105 15.367 1 98.88 125 ARG B O 1
ATOM 2317 N N . TRP B 1 126 ? -1.429 6.113 13.359 1 98.88 126 TRP B N 1
ATOM 2318 C CA . TRP B 1 126 ? -1.845 4.965 12.562 1 98.88 126 TRP B CA 1
ATOM 2319 C C . TRP B 1 126 ? -0.692 4.453 11.703 1 98.88 126 TRP B C 1
ATOM 2321 O O . TRP B 1 126 ? -0.122 5.203 10.906 1 98.88 126 TRP B O 1
ATOM 2331 N N . SER B 1 127 ? -0.33 3.199 11.914 1 98.75 127 SER B N 1
ATOM 2332 C CA . SER B 1 127 ? 0.645 2.543 11.047 1 98.75 127 SER B CA 1
ATOM 2333 C C . SER B 1 127 ? -0.044 1.678 9.992 1 98.75 127 SER B C 1
ATOM 2335 O O . SER B 1 127 ? -0.805 0.769 10.336 1 98.75 127 SER B O 1
ATOM 2337 N N . PHE B 1 128 ? 0.214 1.922 8.719 1 98.5 128 PHE B N 1
ATOM 2338 C CA . PHE B 1 128 ? -0.351 1.149 7.621 1 98.5 128 PHE B CA 1
ATOM 2339 C C . PHE B 1 128 ? 0.218 -0.264 7.605 1 98.5 128 PHE B C 1
ATOM 2341 O O . PHE B 1 128 ? -0.479 -1.215 7.242 1 98.5 128 PHE B O 1
ATOM 2348 N N . SER B 1 129 ? 1.431 -0.385 7.902 1 98.44 129 SER B N 1
ATOM 2349 C CA . SER B 1 129 ? 2.223 -1.601 7.75 1 98.44 129 SER B CA 1
ATOM 2350 C C . SER B 1 129 ? 3.607 -1.44 8.367 1 98.44 129 SER B C 1
ATOM 2352 O O . SER B 1 129 ? 4.07 -0.319 8.594 1 98.44 129 SER B O 1
ATOM 2354 N N . PRO B 1 130 ? 4.266 -2.553 8.695 1 98.31 130 PRO B N 1
ATOM 2355 C CA . PRO B 1 130 ? 5.688 -2.408 9.008 1 98.31 130 PRO B CA 1
ATOM 2356 C C . PRO B 1 130 ? 6.52 -2 7.793 1 98.31 130 PRO B C 1
ATOM 2358 O O . PRO B 1 130 ? 7.688 -1.623 7.941 1 98.31 130 PRO B O 1
ATOM 2361 N N . LEU B 1 131 ? 5.973 -2.127 6.613 1 98.5 131 LEU B N 1
ATOM 2362 C CA . LEU B 1 131 ? 6.66 -1.726 5.391 1 98.5 131 LEU B CA 1
ATOM 2363 C C . LEU B 1 131 ? 6.727 -0.207 5.277 1 98.5 131 LEU B C 1
ATOM 2365 O O . LEU B 1 131 ? 5.805 0.493 5.707 1 98.5 131 LEU B O 1
ATOM 2369 N N . THR B 1 132 ? 7.742 0.277 4.719 1 97.69 132 THR B N 1
ATOM 2370 C CA . THR B 1 132 ? 7.879 1.692 4.391 1 97.69 132 THR B CA 1
ATOM 2371 C C . THR B 1 132 ? 7.379 1.973 2.977 1 97.69 132 THR B C 1
ATOM 2373 O O . THR B 1 132 ? 7.797 1.317 2.021 1 97.69 132 THR B O 1
ATOM 2376 N N . PHE B 1 133 ? 6.508 2.842 2.881 1 97.19 133 PHE B N 1
ATOM 2377 C CA . PHE B 1 133 ? 6.035 3.338 1.594 1 97.19 133 PHE B CA 1
ATOM 2378 C C . PHE B 1 133 ? 6.496 4.773 1.365 1 97.19 133 PHE B C 1
ATOM 2380 O O . PHE B 1 133 ? 6.738 5.512 2.32 1 97.19 133 PHE B O 1
ATOM 2387 N N . THR B 1 134 ? 6.695 5.145 0.177 1 96.69 134 THR B N 1
ATOM 2388 C CA . THR B 1 134 ? 6.98 6.547 -0.087 1 96.69 134 THR B CA 1
ATOM 2389 C C . THR B 1 134 ? 5.812 7.43 0.341 1 96.69 134 THR B C 1
ATOM 2391 O O . THR B 1 134 ? 4.664 6.98 0.354 1 96.69 134 THR B O 1
ATOM 2394 N N . HIS B 1 135 ? 6.109 8.672 0.62 1 97.38 135 HIS B N 1
ATOM 2395 C CA . HIS B 1 135 ? 5.047 9.562 1.072 1 97.38 135 HIS B CA 1
ATOM 2396 C C . HIS B 1 135 ? 4.039 9.828 -0.041 1 97.38 135 HIS B C 1
ATOM 2398 O O . HIS B 1 135 ? 2.865 10.094 0.229 1 97.38 135 HIS B O 1
ATOM 2404 N N . GLN B 1 136 ? 4.461 9.734 -1.242 1 97.25 136 GLN B N 1
ATOM 2405 C CA . GLN B 1 136 ? 3.537 9.93 -2.354 1 97.25 136 GLN B CA 1
ATOM 2406 C C . GLN B 1 136 ? 2.611 8.727 -2.521 1 97.25 136 GLN B C 1
ATOM 2408 O O . GLN B 1 136 ? 1.405 8.891 -2.715 1 97.25 136 GLN B O 1
ATOM 2413 N N . MET B 1 137 ? 3.182 7.559 -2.418 1 97.38 137 MET B N 1
ATOM 2414 C CA . MET B 1 137 ? 2.404 6.332 -2.576 1 97.38 137 MET B CA 1
ATOM 2415 C C . MET B 1 137 ? 1.376 6.191 -1.458 1 97.38 137 MET B C 1
ATOM 2417 O O . MET B 1 137 ? 0.226 5.824 -1.709 1 97.38 137 MET B O 1
ATOM 2421 N N . ILE B 1 138 ? 1.796 6.473 -0.265 1 98 138 ILE B N 1
ATOM 2422 C CA . ILE B 1 138 ? 0.931 6.25 0.888 1 98 138 ILE B CA 1
ATOM 2423 C C . ILE B 1 138 ? -0.273 7.188 0.818 1 98 138 ILE B C 1
ATOM 2425 O O . ILE B 1 138 ? -1.321 6.906 1.404 1 98 138 ILE B O 1
ATOM 2429 N N . ARG B 1 139 ? -0.099 8.352 0.202 1 98 139 ARG B N 1
ATOM 2430 C CA . ARG B 1 139 ? -1.211 9.281 0.007 1 98 139 ARG B CA 1
ATOM 2431 C C . ARG B 1 139 ? -2.35 8.617 -0.76 1 98 139 ARG B C 1
ATOM 2433 O O . ARG B 1 139 ? -3.514 8.719 -0.369 1 98 139 ARG B O 1
ATOM 2440 N N . VAL B 1 140 ? -1.988 7.91 -1.823 1 98.31 140 VAL B N 1
ATOM 2441 C CA . VAL B 1 140 ? -2.977 7.207 -2.635 1 98.31 140 VAL B CA 1
ATOM 2442 C C . VAL B 1 140 ? -3.578 6.055 -1.833 1 98.31 140 VAL B C 1
ATOM 2444 O O . VAL B 1 140 ? -4.797 5.859 -1.831 1 98.31 140 VAL B O 1
ATOM 2447 N N . LEU B 1 141 ? -2.77 5.348 -1.139 1 98.5 141 LEU B N 1
ATOM 2448 C CA . LEU B 1 141 ? -3.23 4.211 -0.346 1 98.5 141 LEU B CA 1
ATOM 2449 C C . LEU B 1 141 ? -4.188 4.668 0.75 1 98.5 141 LEU B C 1
ATOM 2451 O O . LEU B 1 141 ? -5.168 3.98 1.05 1 98.5 141 LEU B O 1
ATOM 2455 N N . LEU B 1 142 ? -3.855 5.781 1.304 1 98.81 142 LEU B N 1
ATOM 2456 C CA . LEU B 1 142 ? -4.711 6.344 2.342 1 98.81 142 LEU B CA 1
ATOM 2457 C C . LEU B 1 142 ? -6.102 6.652 1.794 1 98.81 142 LEU B C 1
ATOM 2459 O O . LEU B 1 142 ? -7.109 6.266 2.391 1 98.81 142 LEU B O 1
ATOM 2463 N N . LEU B 1 143 ? -6.148 7.297 0.683 1 98.81 143 LEU B N 1
ATOM 2464 C CA . LEU B 1 143 ? -7.43 7.621 0.07 1 98.81 143 LEU B CA 1
ATOM 2465 C C . LEU B 1 143 ? -8.227 6.355 -0.236 1 98.81 143 LEU B C 1
ATOM 2467 O O . LEU B 1 143 ? -9.438 6.309 -0.017 1 98.81 143 LEU B O 1
ATOM 2471 N N . GLU B 1 144 ? -7.547 5.363 -0.705 1 98.62 144 GLU B N 1
ATOM 2472 C CA . GLU B 1 144 ? -8.203 4.09 -0.983 1 98.62 144 GLU B CA 1
ATOM 2473 C C . GLU B 1 144 ? -8.773 3.473 0.289 1 98.62 144 GLU B C 1
ATOM 2475 O O . GLU B 1 144 ? -9.898 2.961 0.285 1 98.62 144 GLU B O 1
ATOM 2480 N N . GLN B 1 145 ? -8.023 3.48 1.361 1 98.81 145 GLN B N 1
ATOM 2481 C CA . GLN B 1 145 ? -8.477 2.844 2.592 1 98.81 145 GLN B CA 1
ATOM 2482 C C . GLN B 1 145 ? -9.633 3.619 3.217 1 98.81 145 GLN B C 1
ATOM 2484 O O . GLN B 1 145 ? -10.531 3.027 3.822 1 98.81 145 GLN B O 1
ATOM 2489 N N . ILE B 1 146 ? -9.578 4.98 3.107 1 98.88 146 ILE B N 1
ATOM 2490 C CA . ILE B 1 146 ? -10.719 5.77 3.566 1 98.88 146 ILE B CA 1
ATOM 2491 C C . ILE B 1 146 ? -11.961 5.406 2.756 1 98.88 146 ILE B C 1
ATOM 2493 O O . ILE B 1 146 ? -13.039 5.199 3.32 1 98.88 146 ILE B O 1
ATOM 2497 N N . TYR B 1 147 ? -11.789 5.297 1.465 1 98.81 147 TYR B N 1
ATOM 2498 C CA . TYR B 1 147 ? -12.883 4.883 0.599 1 98.81 147 TYR B CA 1
ATOM 2499 C C . TYR B 1 147 ? -13.414 3.512 1.009 1 98.81 147 TYR B C 1
ATOM 2501 O O . TYR B 1 147 ? -14.625 3.328 1.16 1 98.81 147 TYR B O 1
ATOM 2509 N N . ARG B 1 148 ? -12.57 2.613 1.207 1 98.69 148 ARG B N 1
ATOM 2510 C CA . ARG B 1 148 ? -12.945 1.269 1.627 1 98.69 148 ARG B CA 1
ATOM 2511 C C . ARG B 1 148 ? -13.688 1.298 2.957 1 98.69 148 ARG B C 1
ATOM 2513 O O . ARG B 1 148 ? -14.656 0.556 3.152 1 98.69 148 ARG B O 1
ATOM 2520 N N . ALA B 1 149 ? -13.203 2.107 3.852 1 98.69 149 ALA B N 1
ATOM 2521 C CA . ALA B 1 149 ? -13.867 2.217 5.148 1 98.69 149 ALA B CA 1
ATOM 2522 C C . ALA B 1 149 ? -15.32 2.658 4.988 1 98.69 149 ALA B C 1
ATOM 2524 O O . ALA B 1 149 ? -16.219 2.115 5.637 1 98.69 149 ALA B O 1
ATOM 2525 N N . PHE B 1 150 ? -15.531 3.617 4.105 1 98.75 150 PHE B N 1
ATOM 2526 C CA . PHE B 1 150 ? -16.891 4.07 3.848 1 98.75 150 PHE B CA 1
ATOM 2527 C C . PHE B 1 150 ? -17.734 2.955 3.232 1 98.75 150 PHE B C 1
ATOM 2529 O O . PHE B 1 150 ? -18.891 2.777 3.59 1 98.75 150 PHE B O 1
ATOM 2536 N N . LYS B 1 151 ? -17.141 2.223 2.281 1 98.56 151 LYS B N 1
ATOM 2537 C CA . LYS B 1 151 ? -17.844 1.099 1.67 1 98.56 151 LYS B CA 1
ATOM 2538 C C . LYS B 1 151 ? -18.266 0.074 2.721 1 98.56 151 LYS B C 1
ATOM 2540 O O . LYS B 1 151 ? -19.391 -0.435 2.686 1 98.56 151 LYS B O 1
ATOM 2545 N N . ILE B 1 152 ? -17.344 -0.209 3.627 1 98.31 152 ILE B N 1
ATOM 2546 C CA . ILE B 1 152 ? -17.609 -1.173 4.688 1 98.31 152 ILE B CA 1
ATOM 2547 C C . ILE B 1 152 ? -18.75 -0.657 5.578 1 98.31 152 ILE B C 1
ATOM 2549 O O . ILE B 1 152 ? -19.688 -1.393 5.883 1 98.31 152 ILE B O 1
ATOM 2553 N N . MET B 1 153 ? -18.688 0.589 5.98 1 97.81 153 MET B N 1
ATOM 2554 C CA . MET B 1 153 ? -19.688 1.193 6.855 1 97.81 153 MET B CA 1
ATOM 2555 C C . MET B 1 153 ? -21.062 1.125 6.223 1 97.81 153 MET B C 1
ATOM 2557 O O . MET B 1 153 ? -22.062 0.922 6.922 1 97.81 153 MET B O 1
ATOM 2561 N N . ARG B 1 154 ? -21.094 1.213 4.934 1 97.44 154 ARG B N 1
ATOM 2562 C CA . ARG B 1 154 ? -22.375 1.242 4.227 1 97.44 154 ARG B CA 1
ATOM 2563 C C . ARG B 1 154 ? -22.766 -0.15 3.738 1 97.44 154 ARG B C 1
ATOM 2565 O O . ARG B 1 154 ? -23.734 -0.304 2.994 1 97.44 154 ARG B O 1
ATOM 2572 N N . LYS B 1 155 ? -21.922 -1.166 4.039 1 96.56 155 LYS B N 1
ATOM 2573 C CA . LYS B 1 155 ? -22.156 -2.553 3.656 1 96.56 155 LYS B CA 1
ATOM 2574 C C . LYS B 1 155 ? -22.234 -2.701 2.139 1 96.56 155 LYS B C 1
ATOM 2576 O O . LYS B 1 155 ? -23.094 -3.398 1.615 1 96.56 155 LYS B O 1
ATOM 2581 N N . GLU B 1 156 ? -21.391 -1.929 1.506 1 96.56 156 GLU B N 1
ATOM 2582 C CA . GLU B 1 156 ? -21.234 -2.006 0.056 1 96.56 156 GLU B CA 1
ATOM 2583 C C . GLU B 1 156 ? -20.062 -2.893 -0.332 1 96.56 156 GLU B C 1
ATOM 2585 O O . GLU B 1 156 ? -19.047 -2.934 0.371 1 96.56 156 GLU B O 1
ATOM 2590 N N . LYS B 1 157 ? -20.172 -3.617 -1.419 1 92.5 157 LYS B N 1
ATOM 2591 C CA . LYS B 1 157 ? -19.094 -4.469 -1.92 1 92.5 157 LYS B CA 1
ATOM 2592 C C . LYS B 1 157 ? -17.953 -3.629 -2.467 1 92.5 157 LYS B C 1
ATOM 2594 O O . LYS B 1 157 ? -18.172 -2.59 -3.09 1 92.5 157 LYS B O 1
ATOM 2599 N N . TYR B 1 158 ? -16.797 -4.027 -2.279 1 93.06 158 TYR B N 1
ATOM 2600 C CA . TYR B 1 158 ? -15.594 -3.43 -2.846 1 93.06 158 TYR B CA 1
ATOM 2601 C C . TYR B 1 158 ? -14.484 -4.465 -2.98 1 93.06 158 TYR B C 1
ATOM 2603 O O . TYR B 1 158 ? -13.883 -4.875 -1.984 1 93.06 158 TYR B O 1
ATOM 2611 N N . HIS B 1 159 ? -14.219 -4.988 -4.215 1 85.19 159 HIS B N 1
ATOM 2612 C CA . HIS B 1 159 ? -13.234 -6.039 -4.438 1 85.19 159 HIS B CA 1
ATOM 2613 C C . HIS B 1 159 ? -12.297 -5.684 -5.594 1 85.19 159 HIS B C 1
ATOM 2615 O O . HIS B 1 159 ? -11.523 -6.527 -6.047 1 85.19 159 HIS B O 1
ATOM 2621 N N . HIS B 1 160 ? -12.305 -4.535 -6.168 1 72 160 HIS B N 1
ATOM 2622 C CA . HIS B 1 160 ? -11.516 -4.242 -7.359 1 72 160 HIS B CA 1
ATOM 2623 C C . HIS B 1 160 ? -10.086 -3.855 -7 1 72 160 HIS B C 1
ATOM 2625 O O . HIS B 1 160 ? -9.836 -3.352 -5.902 1 72 160 HIS B O 1
#

Secondary structure (DSSP, 8-state):
-EEEEEEEES---SHHHHHHHHHHHHHHTTTEEEEEEEEPPPP--SS--HHHHHHHHHHHHHHHHTTS-TT-EEEEEEEEEEE--HHHHHHHHHHHHHTT--EEEEE--BTTB--HHHHHH-SEEEE--SS---HHHHHHHHHHHHHHHHHHHTT-----/-EEEEEEEES---SHHHHHHHHHHHHHHTTTEEEEEEEEPPPP--SS--HHHHHHHHHHHHHHHHTTS-TTSEEEEEEEEEEE--HHHHHHHHHHHHHTT--EEEEE--BTTB--HHHHHH-SEEEE--SS---HHHHHHHHHHHHHHHHHHHTT-----

Solvent-accessible surface area (backbone atoms only — not comparable to full-atom values): 17278 Å² total; per-residue (Å²): 120,45,35,36,36,39,31,33,48,37,78,71,84,50,66,35,55,46,49,45,40,51,51,40,51,59,60,36,55,82,65,32,48,77,44,80,45,66,42,80,63,70,85,72,67,96,79,55,52,73,66,55,47,50,49,46,30,46,54,47,38,53,57,49,57,69,60,56,63,90,86,41,50,28,38,28,58,29,76,85,31,53,72,56,30,46,70,52,49,21,51,48,54,49,50,42,44,74,73,64,52,54,33,41,28,38,36,43,48,40,67,86,44,59,48,68,68,58,64,69,67,32,75,39,50,34,12,73,25,66,43,79,66,29,46,60,56,44,53,42,51,46,44,49,50,54,44,47,19,52,31,55,71,66,72,45,90,84,54,100,122,45,36,35,35,38,32,33,45,38,78,70,83,49,67,35,54,47,49,45,39,50,52,42,51,59,61,34,56,80,65,30,50,77,43,81,45,64,43,79,64,71,84,72,66,95,80,58,52,73,64,54,48,51,49,46,30,46,53,48,38,53,58,48,56,70,60,54,63,89,84,40,51,28,37,28,59,30,77,86,30,51,70,54,30,46,70,52,49,21,52,49,54,50,49,44,45,73,73,63,52,54,32,41,29,39,37,42,47,38,67,88,45,60,46,67,66,57,62,70,66,31,74,40,50,37,12,74,25,64,42,79,67,30,46,60,58,45,53,43,51,47,45,48,51,53,43,47,19,51,32,54,72,68,72,44,89,82,54,99